Protein AF-A0A321L4F0-F1 (afdb_monomer)

Sequence (218 aa):
MSVEFQEARPNQALHLTGPALRSRDVKVPCSGPTGELSRSVSSVDDSNMRRNSKIQTVIIWLATALVGALAQTAPPQNVKDYFYALPEKFFESEKNKTANWMLSHQESVVDLNNGYLFAQGDGAQPSIWVCLFKKKDSNHLVAVQTTAGDTDEITYLYFYLYEQGKWRDVTKQTLPVKHNEQYRHNLPRYGRTIKVTTPTGQKLYDWEWDREKFIVKK

pLDDT: mean 77.45, std 24.36, range [30.02, 98.75]

Nearest PDB structures (foldseek):
  1p32-assembly1_B  TM=4.337E-01  e=1.451E+00  Homo sapiens
  4ayn-assembly1_B  TM=4.840E-01  e=2.892E+00  Neisseria meningitidis MC58
  6szw-assembly1_B  TM=5.656E-01  e=9.660E+00  Homo sapiens
  8bk2-assembly3_C  TM=3.705E-01  e=5.761E+00  Neisseria meningitidis serogroup B

Mean predicted aligned error: 15.97 Å

Secondary structure (DSSP, 8-state):
------PPPP--------------------------------------------------------------PPPP-SHHHHHHHS-GGG-SS-HHHHHHHHHHSTT-EEETTTTEEEE---SSSPPEEEEEEE-TTS-EEEEEEEEESTT--EEEEEEEEEETTEEEE-HHHH-SS---TTSEEE--SSSSEEEEE-TT--EEEEEEE-SSSEEEE-

Foldseek 3Di:
DDDDDDDDDDDDDDDDDDDDDDDDDDDDDDDDDDDDDDDDDDDDDDDDDDDDDDDDDPDPPPPPPPPPPPPQDDDQDFLLSVQLLDDCVLDPDDSVVRSVVQCPDPPWDDDRPQRWTWGDDPLVRWIKIWGWDQAPVRFTWIWIWTADDSVSQFIDIWTWGQDSSDTDTCRVVQDPDDDDRRWDWAHDSDAAKTFIAGVVRHGDWIFGDPNHHTDTGD

Structure (mmCIF, N/CA/C/O backbone):
data_AF-A0A321L4F0-F1
#
_entry.id   AF-A0A321L4F0-F1
#
loop_
_atom_site.group_PDB
_atom_site.id
_atom_site.type_symbol
_atom_site.label_atom_id
_atom_site.label_alt_id
_atom_site.label_comp_id
_atom_site.label_asym_id
_atom_site.label_entity_id
_atom_site.label_seq_id
_atom_site.pdbx_PDB_ins_code
_atom_site.Cartn_x
_atom_site.Cartn_y
_atom_site.Cartn_z
_atom_site.occupancy
_atom_site.B_iso_or_equiv
_atom_site.auth_seq_id
_atom_site.auth_comp_id
_atom_site.auth_asym_id
_atom_site.auth_atom_id
_atom_site.pdbx_PDB_model_num
ATOM 1 N N . MET A 1 1 ? 14.098 -13.004 -52.616 1.00 44.75 1 MET A N 1
ATOM 2 C CA . MET A 1 1 ? 12.657 -12.933 -52.300 1.00 44.75 1 MET A CA 1
ATOM 3 C C . MET A 1 1 ? 12.420 -11.567 -51.700 1.00 44.75 1 MET A C 1
ATOM 5 O O . MET A 1 1 ? 12.973 -11.268 -50.651 1.00 44.75 1 MET A O 1
ATOM 9 N N . SER A 1 2 ? 11.779 -10.711 -52.485 1.00 41.19 2 SER A N 1
ATOM 10 C CA . SER A 1 2 ? 11.662 -9.274 -52.265 1.00 41.19 2 SER A CA 1
ATOM 11 C C . SER A 1 2 ? 10.653 -8.971 -51.161 1.00 41.19 2 SER A C 1
ATOM 13 O O . SER A 1 2 ? 9.595 -9.589 -51.106 1.00 41.19 2 SER A O 1
ATOM 15 N N . VAL A 1 3 ? 11.010 -8.038 -50.282 1.00 44.34 3 VAL A N 1
ATOM 16 C CA . VAL A 1 3 ? 10.149 -7.506 -49.222 1.00 44.34 3 VAL A CA 1
ATOM 17 C C . VAL A 1 3 ? 9.306 -6.397 -49.844 1.00 44.34 3 VAL A C 1
ATOM 19 O O . VAL A 1 3 ? 9.846 -5.368 -50.247 1.00 44.34 3 VAL A O 1
ATOM 22 N N . GLU A 1 4 ? 8.004 -6.629 -49.982 1.00 45.06 4 GLU A N 1
ATOM 23 C CA . GLU A 1 4 ? 7.055 -5.648 -50.505 1.00 45.06 4 GLU A CA 1
ATOM 24 C C . GLU A 1 4 ? 6.473 -4.861 -49.324 1.00 45.06 4 GLU A C 1
ATOM 26 O O . GLU A 1 4 ? 5.677 -5.367 -48.534 1.00 45.06 4 GLU A O 1
ATOM 31 N N . PHE A 1 5 ? 6.963 -3.632 -49.154 1.00 40.97 5 PHE A N 1
ATOM 32 C CA . PHE A 1 5 ? 6.417 -2.644 -48.229 1.00 40.97 5 PHE A CA 1
ATOM 33 C C . PHE A 1 5 ? 5.149 -2.058 -48.848 1.00 40.97 5 PHE A C 1
ATOM 35 O O . PHE A 1 5 ? 5.214 -1.393 -49.880 1.00 40.97 5 PHE A O 1
ATOM 42 N N . GLN A 1 6 ? 4.003 -2.289 -48.212 1.00 41.78 6 GLN A N 1
ATOM 43 C CA . GLN A 1 6 ? 2.740 -1.697 -48.631 1.00 41.78 6 GLN A CA 1
ATOM 44 C C . GLN A 1 6 ? 2.466 -0.432 -47.811 1.00 41.78 6 GLN A C 1
ATOM 46 O O . GLN A 1 6 ? 2.199 -0.459 -46.612 1.00 41.78 6 GLN A O 1
ATOM 51 N N . GLU A 1 7 ? 2.613 0.683 -48.513 1.00 38.03 7 GLU A N 1
ATOM 52 C CA . GLU A 1 7 ? 2.465 2.069 -48.094 1.00 38.03 7 GLU A CA 1
ATOM 53 C C . GLU A 1 7 ? 0.997 2.389 -47.748 1.00 38.03 7 GLU A C 1
ATOM 55 O O . GLU A 1 7 ? 0.097 2.256 -48.582 1.00 38.03 7 GLU A O 1
ATOM 60 N N . ALA A 1 8 ? 0.732 2.810 -46.508 1.00 40.78 8 ALA A N 1
ATOM 61 C CA . ALA A 1 8 ? -0.587 3.279 -46.087 1.00 40.78 8 ALA A CA 1
ATOM 62 C C . ALA A 1 8 ? -0.729 4.781 -46.385 1.00 40.78 8 ALA A C 1
ATOM 64 O O . ALA A 1 8 ? 0.014 5.608 -45.856 1.00 40.78 8 ALA A O 1
ATOM 65 N N . ARG A 1 9 ? -1.695 5.137 -47.241 1.00 41.16 9 ARG A N 1
ATOM 66 C CA . ARG A 1 9 ? -1.997 6.531 -47.605 1.00 41.16 9 ARG A CA 1
ATOM 67 C C . ARG A 1 9 ? -2.626 7.310 -46.435 1.00 41.16 9 ARG A C 1
ATOM 69 O O . ARG A 1 9 ? -3.461 6.750 -45.724 1.00 41.16 9 ARG A O 1
ATOM 76 N N . PRO A 1 10 ? -2.332 8.616 -46.296 1.00 43.16 10 PRO A N 1
ATOM 77 C CA . PRO A 1 10 ? -2.958 9.486 -45.305 1.00 43.16 10 PRO A CA 1
ATOM 78 C C . PRO A 1 10 ? -4.336 9.981 -45.778 1.00 43.16 10 PRO A C 1
ATOM 80 O O . PRO A 1 10 ? -4.444 10.669 -46.793 1.00 43.16 10 PRO A O 1
ATOM 83 N N . ASN A 1 11 ? -5.394 9.684 -45.017 1.00 42.91 11 ASN A N 1
ATOM 84 C CA . ASN A 1 11 ? -6.725 10.258 -45.237 1.00 42.91 11 ASN A CA 1
ATOM 85 C C . ASN A 1 11 ? -6.969 11.473 -44.329 1.00 42.91 11 ASN A C 1
ATOM 87 O O . ASN A 1 11 ? -7.259 11.356 -43.144 1.00 42.91 11 ASN A O 1
ATOM 91 N N . GLN A 1 12 ? -6.787 12.636 -44.950 1.00 41.00 12 GLN A N 1
ATOM 92 C CA . GLN A 1 12 ? -7.633 13.835 -44.950 1.00 41.00 12 GLN A CA 1
ATOM 93 C C . GLN A 1 12 ? -8.529 14.154 -43.732 1.00 41.00 12 GLN A C 1
ATOM 95 O O . GLN A 1 12 ? -9.540 13.515 -43.463 1.00 41.00 12 GLN A O 1
ATOM 100 N N . ALA A 1 13 ? -8.151 15.275 -43.109 1.00 34.69 13 ALA A N 1
ATOM 101 C CA . ALA A 1 13 ? -8.946 16.357 -42.525 1.00 34.69 13 ALA A CA 1
ATOM 102 C C . ALA A 1 13 ? -10.484 16.231 -42.500 1.00 34.69 13 ALA A C 1
ATOM 104 O O . ALA A 1 13 ? -11.148 16.261 -43.534 1.00 34.69 13 ALA A O 1
ATOM 105 N N . LEU A 1 14 ? -11.043 16.332 -41.289 1.00 39.41 14 LEU A N 1
ATOM 106 C CA . LEU A 1 14 ? -12.377 16.884 -41.060 1.00 39.41 14 LEU A CA 1
ATOM 107 C C . LEU A 1 14 ? -12.251 18.216 -40.316 1.00 39.41 14 LEU A C 1
ATOM 109 O O . LEU A 1 14 ? -11.965 18.285 -39.124 1.00 39.41 14 LEU A O 1
ATOM 113 N N . HIS A 1 15 ? -12.450 19.277 -41.090 1.00 34.47 15 HIS A N 1
ATOM 114 C CA . HIS A 1 15 ? -12.700 20.639 -40.651 1.00 34.47 15 HIS A CA 1
ATOM 115 C C . HIS A 1 15 ? -14.129 20.695 -40.082 1.00 34.47 15 HIS A C 1
ATOM 117 O O . HIS A 1 15 ? -15.082 20.418 -40.808 1.00 34.47 15 HIS A O 1
ATOM 123 N N . LEU A 1 16 ? -14.298 21.077 -38.815 1.00 39.66 16 LEU A N 1
ATOM 124 C CA . LEU A 1 16 ? -15.591 21.518 -38.287 1.00 39.66 16 LEU A CA 1
ATOM 125 C C . LEU A 1 16 ? -15.418 22.882 -37.620 1.00 39.66 16 LEU A C 1
ATOM 127 O O . LEU A 1 16 ? -14.811 23.038 -36.566 1.00 39.66 16 LEU A O 1
ATOM 131 N N . THR A 1 17 ? -15.937 23.879 -38.323 1.00 36.91 17 THR A N 1
ATOM 132 C CA . THR A 1 17 ? -16.031 25.288 -37.960 1.00 36.91 17 THR A CA 1
ATOM 133 C C . THR A 1 17 ? -17.303 25.586 -37.161 1.00 36.91 17 THR A C 1
ATOM 135 O O . THR A 1 17 ? -18.397 25.286 -37.633 1.00 36.91 17 THR A O 1
ATOM 138 N N . GLY A 1 18 ? -17.137 26.315 -36.049 1.00 33.94 18 GLY A N 1
ATOM 139 C CA . GLY A 1 18 ? -18.084 27.312 -35.511 1.00 33.94 18 GLY A CA 1
ATOM 140 C C . GLY A 1 18 ? -18.839 26.943 -34.217 1.00 33.94 18 GLY A C 1
ATOM 141 O O . GLY A 1 18 ? -18.969 25.763 -33.911 1.00 33.94 18 GLY A O 1
ATOM 142 N N . PRO A 1 19 ? -19.429 27.916 -33.482 1.00 42.56 19 PRO A N 1
ATOM 143 C CA . PRO A 1 19 ? -19.135 29.351 -33.394 1.00 42.56 19 PRO A CA 1
ATOM 144 C C . PRO A 1 19 ? -18.771 29.807 -31.958 1.00 42.56 19 PRO A C 1
ATOM 146 O O . PRO A 1 19 ? -19.139 29.193 -30.959 1.00 42.56 19 PRO A O 1
ATOM 149 N N . ALA A 1 20 ? -18.093 30.953 -31.853 1.00 40.62 20 ALA A N 1
ATOM 150 C CA . ALA A 1 20 ? -17.901 31.678 -30.599 1.00 40.62 20 ALA A CA 1
ATOM 151 C C . ALA A 1 20 ? -19.158 32.492 -30.246 1.00 40.62 20 ALA A C 1
ATOM 153 O O . ALA A 1 20 ? -19.567 33.348 -31.029 1.00 40.62 20 ALA A O 1
ATOM 154 N N . LEU A 1 21 ? -19.732 32.287 -29.053 1.00 40.16 21 LEU A N 1
ATOM 155 C CA . LEU A 1 21 ? -20.740 33.180 -28.470 1.00 40.16 21 LEU A CA 1
ATOM 156 C C . LEU A 1 21 ? -20.568 33.319 -26.946 1.00 40.16 21 LEU A C 1
ATOM 158 O O . LEU A 1 21 ? -20.995 32.479 -26.168 1.00 40.16 21 LEU A O 1
ATOM 162 N N . ARG A 1 22 ? -19.948 34.448 -26.592 1.00 35.44 22 ARG A N 1
ATOM 163 C CA . ARG A 1 22 ? -20.433 35.510 -25.690 1.00 35.44 22 ARG A CA 1
ATOM 164 C C . ARG A 1 22 ? -20.822 35.176 -24.237 1.00 35.44 22 ARG A C 1
ATOM 166 O O . ARG A 1 22 ? -21.708 34.379 -23.950 1.00 35.44 22 ARG A O 1
ATOM 173 N N . SER A 1 23 ? -20.206 35.960 -23.352 1.00 36.69 23 SER A N 1
ATOM 174 C CA . SER A 1 23 ? -20.453 36.078 -21.918 1.00 36.69 23 SER A CA 1
ATOM 175 C C . SER A 1 23 ? -21.916 36.312 -21.552 1.00 36.69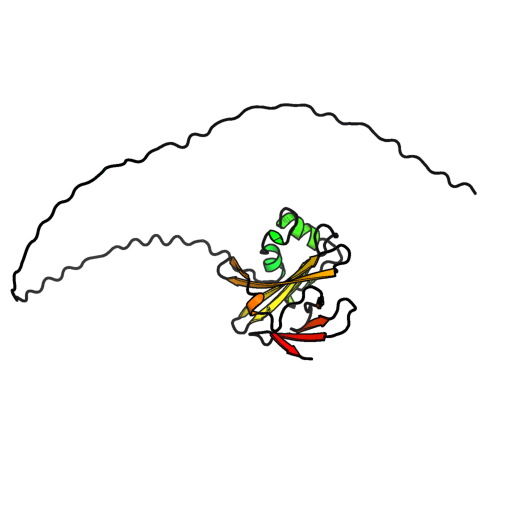 23 SER A C 1
ATOM 177 O O . SER A 1 23 ? -22.644 37.031 -22.244 1.00 36.69 23 SER A O 1
ATOM 179 N N . ARG A 1 24 ? -22.298 35.795 -20.380 1.00 38.72 24 ARG A N 1
ATOM 180 C CA . ARG A 1 24 ? -23.336 36.392 -19.541 1.00 38.72 24 ARG A CA 1
ATOM 181 C C . ARG A 1 24 ? -22.932 36.332 -18.075 1.00 38.72 24 ARG A C 1
ATOM 183 O O . ARG A 1 24 ? -22.818 35.261 -17.488 1.00 38.72 24 ARG A O 1
ATOM 190 N N . ASP A 1 25 ? -22.735 37.528 -17.540 1.00 38.75 25 ASP A N 1
ATOM 191 C CA . ASP A 1 25 ? -22.738 37.883 -16.132 1.00 38.75 25 ASP A CA 1
ATOM 192 C C . ASP A 1 25 ? -23.938 37.287 -15.388 1.00 38.75 25 ASP A C 1
ATOM 194 O O . ASP A 1 25 ? -25.088 37.460 -15.800 1.00 38.75 25 ASP A O 1
ATOM 198 N N . VAL A 1 26 ? -23.678 36.673 -14.232 1.00 39.28 26 VAL A N 1
ATOM 199 C CA . VAL A 1 26 ? -24.695 36.465 -13.197 1.00 39.28 26 VAL A CA 1
ATOM 200 C C . VAL A 1 26 ? -24.254 37.177 -11.922 1.00 39.28 26 VAL A C 1
ATOM 202 O O . VAL A 1 26 ? -23.489 36.687 -11.100 1.00 39.28 26 VAL A O 1
ATOM 205 N N . LYS A 1 27 ? -24.776 38.397 -11.843 1.00 31.48 27 LYS A N 1
ATOM 206 C CA . LYS A 1 27 ? -25.138 39.225 -10.692 1.00 31.48 27 LYS A CA 1
ATOM 207 C C . LYS A 1 27 ? -25.256 38.469 -9.353 1.00 31.48 27 LYS A C 1
ATOM 209 O O . LYS A 1 27 ? -26.218 37.737 -9.137 1.00 31.48 27 LYS A O 1
ATOM 214 N N . VAL A 1 28 ? -24.353 38.765 -8.418 1.00 43.53 28 VAL A N 1
ATOM 215 C CA . VAL A 1 28 ? -24.558 38.573 -6.971 1.00 43.53 28 VAL A CA 1
ATOM 216 C C . VAL A 1 28 ? -24.946 39.931 -6.382 1.00 43.53 28 VAL A C 1
ATOM 218 O O . VAL A 1 28 ? -24.167 40.875 -6.531 1.00 43.53 28 VAL A O 1
ATOM 221 N N . PRO A 1 29 ? -26.125 40.090 -5.757 1.00 39.53 29 PRO A N 1
ATOM 222 C CA . PRO A 1 29 ? -26.468 41.329 -5.086 1.00 39.53 29 PRO A CA 1
ATOM 223 C C . PRO A 1 29 ? -26.399 41.216 -3.556 1.00 39.53 29 PRO A C 1
ATOM 225 O O . PRO A 1 29 ? -26.684 40.176 -2.967 1.00 39.53 29 PRO A O 1
ATOM 228 N N . CYS A 1 30 ? -26.137 42.393 -2.983 1.00 30.02 30 CYS A N 1
ATOM 229 C CA . CYS A 1 30 ? -26.470 42.872 -1.642 1.00 30.02 30 CYS A CA 1
ATOM 230 C C . CYS A 1 30 ? -25.502 42.477 -0.516 1.00 30.02 30 CYS A C 1
ATOM 232 O O . CYS A 1 30 ? -25.435 41.328 -0.107 1.00 30.02 30 CYS A O 1
ATOM 234 N N . SER A 1 31 ? -24.627 43.373 -0.051 1.00 36.66 31 SER A N 1
ATOM 235 C CA . SER A 1 31 ? -24.837 44.685 0.605 1.00 36.66 31 SER A CA 1
ATOM 236 C C . SER A 1 31 ? -24.582 44.526 2.102 1.00 36.66 31 SER A C 1
ATOM 238 O O . SER A 1 31 ? -25.302 43.804 2.785 1.00 36.66 31 SER A O 1
ATOM 240 N N . GLY A 1 32 ? -23.568 45.238 2.602 1.00 34.31 32 GLY A N 1
ATOM 241 C CA . GLY A 1 32 ? -23.448 45.557 4.025 1.00 34.31 32 GLY A CA 1
ATOM 242 C C . GLY A 1 32 ? -24.597 46.459 4.501 1.00 34.31 32 GLY A C 1
ATOM 243 O O . GLY A 1 32 ? -25.471 46.836 3.715 1.00 34.31 32 GLY A O 1
ATOM 244 N N . PRO A 1 33 ? -24.559 46.871 5.774 1.00 46.53 33 PRO A N 1
ATOM 245 C CA . PRO A 1 33 ? -23.953 48.181 5.982 1.00 46.53 33 PRO A CA 1
ATOM 246 C C . PRO A 1 33 ? -23.006 48.286 7.182 1.00 46.53 33 PRO A C 1
ATOM 248 O O . PRO A 1 33 ? -23.102 47.592 8.190 1.00 46.53 33 PRO A O 1
ATOM 251 N N . THR A 1 34 ? -22.098 49.234 6.988 1.00 41.38 34 THR A N 1
ATOM 252 C CA . THR A 1 34 ? -21.225 49.958 7.909 1.00 41.38 34 THR A CA 1
ATOM 253 C C . THR A 1 34 ? -22.022 50.788 8.929 1.00 41.38 34 THR A C 1
ATOM 255 O O . THR A 1 34 ? -23.115 51.256 8.619 1.00 41.38 34 THR A O 1
ATOM 258 N N . GLY A 1 35 ? -21.433 51.048 10.100 1.00 33.12 35 GLY A N 1
ATOM 259 C CA . GLY A 1 35 ? -21.912 52.019 11.098 1.00 33.12 35 GLY A CA 1
ATOM 260 C C . GLY A 1 35 ? -21.318 51.693 12.474 1.00 33.12 35 GLY A C 1
ATOM 261 O O . GLY A 1 35 ? -21.812 50.793 13.136 1.00 33.12 35 GLY A O 1
ATOM 262 N N . GLU A 1 36 ? -20.092 52.102 12.797 1.00 33.16 36 GLU A N 1
ATOM 263 C CA . GLU A 1 36 ? -19.672 53.412 13.338 1.00 33.16 36 GLU A CA 1
ATOM 264 C C . GLU A 1 36 ? -19.944 53.600 14.850 1.00 33.16 36 GLU A C 1
ATOM 266 O O . GLU A 1 36 ? -20.904 53.090 15.417 1.00 33.16 36 GLU A O 1
ATOM 271 N N . LEU A 1 37 ? -18.983 54.279 15.483 1.00 38.41 37 LEU A N 1
ATOM 272 C CA . LEU A 1 37 ? -18.716 54.483 16.908 1.00 38.41 37 LEU A CA 1
ATOM 273 C C . LEU A 1 37 ? -19.922 54.841 17.796 1.00 38.41 37 LEU A C 1
ATOM 275 O O . LEU A 1 37 ? -20.710 55.711 17.446 1.00 38.41 37 LEU A O 1
ATOM 279 N N . SER A 1 38 ? -19.883 54.398 19.063 1.00 33.81 38 SER A N 1
ATOM 280 C CA . SER A 1 38 ? -19.912 55.356 20.183 1.00 33.81 38 SER A CA 1
ATOM 281 C C . SER A 1 38 ? -19.419 54.762 21.508 1.00 33.81 38 SER A C 1
ATOM 283 O O . SER A 1 38 ? -19.735 53.633 21.875 1.00 33.81 38 SER A O 1
ATOM 285 N N . ARG A 1 39 ? -18.629 55.566 22.225 1.00 38.56 39 ARG A N 1
ATOM 286 C CA . ARG A 1 39 ? -18.268 55.409 23.640 1.00 38.56 39 ARG A CA 1
ATOM 287 C C . ARG A 1 39 ? -19.469 55.782 24.510 1.00 38.56 39 ARG A C 1
ATOM 289 O O . ARG A 1 39 ? -20.066 56.829 24.283 1.00 38.56 39 ARG A O 1
ATOM 296 N N . SER A 1 40 ? -19.662 55.075 25.616 1.00 34.34 40 SER A N 1
ATOM 297 C CA . SER A 1 40 ? -20.174 55.683 26.848 1.00 34.34 40 SER A CA 1
ATOM 298 C C . SER A 1 40 ? -19.755 54.873 28.074 1.00 34.34 40 SER A C 1
ATOM 300 O O . SER A 1 40 ? -19.710 53.646 28.072 1.00 34.34 40 SER A O 1
ATOM 302 N N . VAL A 1 41 ? -19.360 55.624 29.097 1.00 39.22 41 VAL A N 1
ATOM 303 C CA . VAL A 1 41 ? -18.887 55.210 30.417 1.00 39.22 41 VAL A CA 1
ATOM 304 C C . VAL A 1 41 ? -20.027 55.422 31.412 1.00 39.22 41 VAL A C 1
ATOM 306 O O . VAL A 1 41 ? -20.627 56.491 31.392 1.00 39.22 41 VAL A O 1
ATOM 309 N N . SER A 1 42 ? -20.250 54.467 32.315 1.00 38.84 42 SER A N 1
ATOM 310 C CA . SER A 1 42 ? -20.735 54.669 33.698 1.00 38.84 42 SER A CA 1
ATOM 311 C C . SER A 1 42 ? -20.653 53.305 34.401 1.00 38.84 42 SER A C 1
ATOM 313 O O . SER A 1 42 ? -21.281 52.357 33.942 1.00 38.84 42 SER A O 1
ATOM 315 N N . SER A 1 43 ? -19.744 53.052 35.344 1.00 37.38 43 SER A N 1
ATOM 316 C CA . SER A 1 43 ? -19.783 53.500 36.747 1.00 37.38 43 SER A CA 1
ATOM 317 C C . SER A 1 43 ? -21.163 53.342 37.387 1.00 37.38 43 SER A C 1
ATOM 319 O O . SER A 1 43 ? -22.019 54.201 37.195 1.00 37.38 43 SER A O 1
ATOM 321 N N . VAL A 1 44 ? -21.344 52.265 38.157 1.00 43.81 44 VAL A N 1
ATOM 322 C CA . VAL A 1 44 ? -22.146 52.272 39.387 1.00 43.81 44 VAL A CA 1
ATOM 323 C C . VAL A 1 44 ? -21.412 51.408 40.410 1.00 43.81 44 VAL A C 1
ATOM 325 O O . VAL A 1 44 ? -21.215 50.209 40.212 1.00 43.81 44 VAL A O 1
ATOM 328 N N . ASP A 1 45 ? -20.977 52.090 41.459 1.00 42.44 45 ASP A N 1
ATOM 329 C CA . ASP A 1 45 ? -20.424 51.571 42.699 1.00 42.44 45 ASP A CA 1
ATOM 330 C C . ASP A 1 45 ? -21.472 50.843 43.557 1.00 42.44 45 ASP A C 1
ATOM 332 O O . ASP A 1 45 ? -22.670 51.113 43.481 1.00 42.44 45 ASP A O 1
ATOM 336 N N . ASP A 1 46 ? -20.942 49.958 44.401 1.00 43.28 46 ASP A N 1
ATOM 337 C CA . ASP A 1 46 ? -21.366 49.583 45.756 1.00 43.28 46 ASP A CA 1
ATOM 338 C C . ASP A 1 46 ? -22.861 49.462 46.110 1.00 43.28 46 ASP A C 1
ATOM 340 O O . ASP A 1 46 ? -23.612 50.434 46.167 1.00 43.28 46 ASP A O 1
ATOM 344 N N . SER A 1 47 ? -23.255 48.274 46.584 1.00 50.16 47 SER A N 1
ATOM 345 C CA . SER A 1 47 ? -23.927 48.155 47.892 1.00 50.16 47 SER A CA 1
ATOM 346 C C . SER A 1 47 ? -24.158 46.700 48.316 1.00 50.16 47 SER A C 1
ATOM 348 O O . SER A 1 47 ? -25.002 45.956 47.825 1.00 50.16 47 SER A O 1
ATOM 350 N N . ASN A 1 48 ? -23.390 46.339 49.332 1.00 48.47 48 ASN A N 1
ATOM 351 C CA . ASN A 1 48 ? -23.684 45.412 50.416 1.00 48.47 48 ASN A CA 1
ATOM 352 C C . ASN A 1 48 ? -25.191 45.327 50.779 1.00 48.47 48 ASN A C 1
ATOM 354 O O . ASN A 1 48 ? -25.731 46.323 51.247 1.00 48.47 48 ASN A O 1
ATOM 358 N N . MET A 1 49 ? -25.853 44.159 50.678 1.00 36.75 49 MET A N 1
ATOM 359 C CA . MET A 1 49 ? -26.759 43.675 51.743 1.00 36.75 49 MET A CA 1
ATOM 360 C C . MET A 1 49 ? -27.276 42.240 51.541 1.00 36.75 49 MET A C 1
ATOM 362 O O . MET A 1 49 ? -27.917 41.898 50.551 1.00 36.75 49 MET A O 1
ATOM 366 N N . ARG A 1 50 ? -27.086 41.425 52.585 1.00 49.19 50 ARG A N 1
ATOM 367 C CA . ARG A 1 50 ? -27.801 40.169 52.854 1.00 49.19 50 ARG A CA 1
ATOM 368 C C . ARG A 1 50 ? -29.323 40.364 52.817 1.00 49.19 50 ARG A C 1
ATOM 370 O O . ARG A 1 50 ? -29.828 41.246 53.515 1.00 49.19 50 ARG A O 1
ATOM 377 N N . ARG A 1 51 ? -30.050 39.431 52.188 1.00 48.56 51 ARG A N 1
ATOM 378 C CA . ARG A 1 51 ? -31.299 38.855 52.731 1.00 48.56 51 ARG A CA 1
ATOM 379 C C . ARG A 1 51 ? -31.787 37.660 51.903 1.00 48.56 51 ARG A C 1
ATOM 381 O O . ARG A 1 51 ? -31.989 37.757 50.700 1.00 48.56 51 ARG A O 1
ATOM 388 N N . ASN A 1 52 ? -31.992 36.540 52.593 1.00 49.47 52 ASN A N 1
ATOM 389 C CA . ASN A 1 52 ? -32.658 35.340 52.096 1.00 49.47 52 ASN A CA 1
ATOM 390 C C . ASN A 1 52 ? -34.092 35.658 51.644 1.00 49.47 52 ASN A C 1
ATOM 392 O O . ASN A 1 52 ? -34.875 36.174 52.439 1.00 49.47 52 ASN A O 1
ATOM 396 N N . SER A 1 53 ? -34.467 35.254 50.431 1.00 44.06 53 SER A N 1
ATOM 397 C CA . SER A 1 53 ? -35.858 34.964 50.074 1.00 44.06 53 SER A CA 1
ATOM 398 C C . SER A 1 53 ? -35.890 34.037 48.862 1.00 44.06 53 SER A C 1
ATOM 400 O O . SER A 1 53 ? -35.235 34.282 47.852 1.00 44.06 53 SER A O 1
ATOM 402 N N . LYS A 1 54 ? -36.608 32.924 49.004 1.00 51.50 54 LYS A N 1
ATOM 403 C CA . LYS A 1 54 ? -36.753 31.861 48.011 1.00 51.50 54 LYS A CA 1
ATOM 404 C C . LYS A 1 54 ? -37.536 32.392 46.806 1.00 51.50 54 LYS A C 1
ATOM 406 O O . LYS A 1 54 ? -38.740 32.591 46.915 1.00 51.50 54 LYS A O 1
ATOM 411 N N . ILE A 1 55 ? -36.874 32.570 45.666 1.00 55.66 55 ILE A N 1
ATOM 412 C CA . ILE A 1 55 ? -37.531 32.785 44.372 1.00 55.66 55 ILE A CA 1
ATOM 413 C C . ILE A 1 55 ? -36.932 31.764 43.403 1.00 55.66 55 ILE A C 1
ATOM 415 O O . ILE A 1 55 ? -35.803 31.901 42.940 1.00 55.66 55 ILE A O 1
ATOM 419 N N . GLN A 1 56 ? -37.669 30.673 43.184 1.00 56.16 56 GLN A N 1
ATOM 420 C CA . GLN A 1 56 ? -37.372 29.690 42.146 1.00 56.16 56 GLN A CA 1
ATOM 421 C C . GLN A 1 56 ? -37.661 30.324 40.784 1.00 56.16 56 GLN A C 1
ATOM 423 O O . GLN A 1 56 ? -38.803 30.345 40.332 1.00 56.16 56 GLN A O 1
ATOM 428 N N . THR A 1 57 ? -36.625 30.829 40.125 1.00 55.38 57 THR A N 1
ATOM 429 C CA . THR A 1 57 ? -36.701 31.240 38.721 1.00 55.38 57 THR A CA 1
ATOM 430 C C . THR A 1 57 ? -36.234 30.068 37.862 1.00 55.38 57 THR A C 1
ATOM 432 O O . THR A 1 57 ? -35.039 29.805 37.744 1.00 55.38 57 THR A O 1
ATOM 435 N N . VAL A 1 58 ? -37.180 29.319 37.293 1.00 52.41 58 VAL A N 1
ATOM 436 C CA . VAL A 1 58 ? -36.897 28.277 36.295 1.00 52.41 58 VAL A CA 1
ATOM 437 C C . VAL A 1 58 ? -36.626 28.976 34.961 1.00 52.41 58 VAL A C 1
ATOM 439 O O . VAL A 1 58 ? -37.553 29.375 34.263 1.00 52.41 58 VAL A O 1
ATOM 442 N N . ILE A 1 59 ? -35.351 29.165 34.617 1.00 58.19 59 ILE A N 1
ATOM 443 C CA . ILE A 1 59 ? -34.939 29.643 33.291 1.00 58.19 59 ILE A CA 1
ATOM 444 C C . ILE A 1 59 ? -34.818 28.416 32.384 1.00 58.19 59 ILE A C 1
ATOM 446 O O . ILE A 1 59 ? -33.842 27.668 32.452 1.00 58.19 59 ILE A O 1
ATOM 450 N N . ILE A 1 60 ? -35.835 28.190 31.553 1.00 47.88 60 ILE A N 1
ATOM 451 C CA . ILE A 1 60 ? -35.793 27.191 30.483 1.00 47.88 60 ILE A CA 1
ATOM 452 C C . ILE A 1 60 ? -34.919 27.763 29.363 1.00 47.88 60 ILE A C 1
ATOM 454 O O . ILE A 1 60 ? -35.374 28.552 28.538 1.00 47.88 60 ILE A O 1
ATOM 458 N N . TRP A 1 61 ? -33.650 27.362 29.338 1.00 52.09 61 TRP A N 1
ATOM 459 C CA . TRP A 1 61 ? -32.793 27.528 28.169 1.00 52.09 61 TRP A CA 1
ATOM 460 C C . TRP A 1 61 ? -33.207 26.498 27.115 1.00 52.09 61 TRP A C 1
ATOM 462 O O . TRP A 1 61 ? -32.724 25.366 27.114 1.00 52.09 61 TRP A O 1
ATOM 472 N N . LEU A 1 62 ? -34.116 26.877 26.213 1.00 46.88 62 LEU A N 1
ATOM 473 C CA . LEU A 1 62 ? -34.359 26.120 24.987 1.00 46.88 62 LEU A CA 1
ATOM 474 C C . 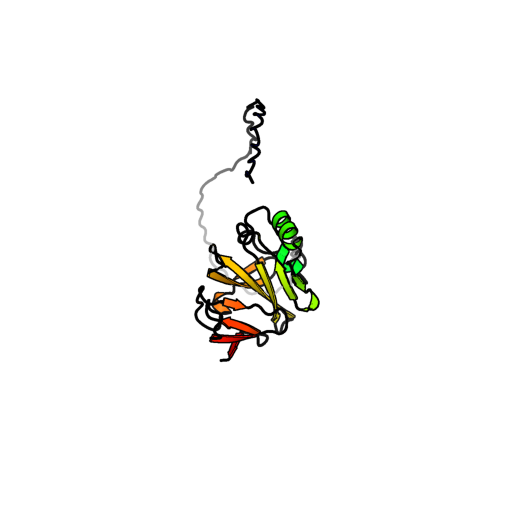LEU A 1 62 ? -33.189 26.390 24.025 1.00 46.88 62 LEU A C 1
ATOM 476 O O . LEU A 1 62 ? -33.250 27.255 23.154 1.00 46.88 62 LEU A O 1
ATOM 480 N N . ALA A 1 63 ? -32.075 25.689 24.230 1.00 58.59 63 ALA A N 1
ATOM 481 C CA . ALA A 1 63 ? -30.982 25.664 23.271 1.00 58.59 63 ALA A CA 1
ATOM 482 C C . ALA A 1 63 ? -31.401 24.774 22.094 1.00 58.59 63 ALA A C 1
ATOM 484 O O . ALA A 1 63 ? -31.243 23.554 22.126 1.00 58.59 63 ALA A O 1
ATOM 485 N N . THR A 1 64 ? -31.974 25.383 21.058 1.00 58.88 64 THR A N 1
ATOM 486 C CA . THR A 1 64 ? -32.272 24.721 19.787 1.00 58.88 64 THR A CA 1
ATOM 487 C C . THR A 1 64 ? -30.953 24.407 19.079 1.00 58.88 64 THR A C 1
ATOM 489 O O . THR A 1 64 ? -30.466 25.173 18.250 1.00 58.88 64 THR A O 1
ATOM 492 N N . ALA A 1 65 ? -30.327 23.288 19.438 1.00 57.50 65 ALA A N 1
ATOM 493 C CA . ALA A 1 65 ? -29.191 22.759 18.704 1.00 57.50 65 ALA A CA 1
ATOM 494 C C . ALA A 1 65 ? -29.703 22.182 17.378 1.00 57.50 65 ALA A C 1
ATOM 496 O O . ALA A 1 65 ? -30.179 21.049 17.312 1.00 57.50 65 ALA A O 1
ATOM 497 N N . LEU A 1 66 ? -29.606 22.976 16.310 1.00 53.19 66 LEU A N 1
ATOM 498 C CA . LEU A 1 66 ? -29.578 22.482 14.935 1.00 53.19 66 LEU A CA 1
ATOM 499 C C . LEU A 1 66 ? -28.325 21.612 14.785 1.00 53.19 66 LEU A C 1
ATOM 501 O O . LEU A 1 66 ? -27.274 22.069 14.339 1.00 53.19 66 LEU A O 1
ATOM 505 N N . VAL A 1 67 ? -28.414 20.353 15.208 1.00 57.59 67 VAL A N 1
ATOM 506 C CA . VAL A 1 67 ? -27.394 19.357 14.897 1.00 57.59 67 VAL A CA 1
ATOM 507 C C . VAL A 1 67 ? -27.607 18.991 13.436 1.00 57.59 67 VAL A C 1
ATOM 509 O O . VAL A 1 67 ? -28.390 18.105 13.102 1.00 57.59 67 VAL A O 1
ATOM 512 N N . GLY A 1 68 ? -26.943 19.728 12.546 1.00 54.59 68 GLY A N 1
ATOM 513 C CA . GLY A 1 68 ? -26.746 19.281 11.179 1.00 54.59 68 GLY A CA 1
ATOM 514 C C . GLY A 1 68 ? -26.005 17.954 11.244 1.00 54.59 68 GLY A C 1
ATOM 515 O O . GLY A 1 68 ? -24.802 17.928 11.499 1.00 54.59 68 GLY A O 1
ATOM 516 N N . ALA A 1 69 ? -26.728 16.849 11.068 1.00 56.97 69 ALA A N 1
ATOM 517 C CA . ALA A 1 69 ? -26.125 15.554 10.831 1.00 56.97 69 ALA A CA 1
ATOM 518 C C . ALA A 1 69 ? -25.394 15.658 9.492 1.00 56.97 69 ALA A C 1
ATOM 520 O O . ALA A 1 69 ? -25.977 15.445 8.430 1.00 56.97 69 ALA A O 1
ATOM 521 N N . LEU A 1 70 ? -24.119 16.055 9.535 1.00 59.81 70 LEU A N 1
ATOM 522 C CA . LEU A 1 70 ? -23.209 15.801 8.432 1.00 59.81 70 LEU A CA 1
ATOM 523 C C . LEU A 1 70 ? -23.303 14.300 8.200 1.00 59.81 70 LEU A C 1
ATOM 525 O O . LEU A 1 70 ? -22.936 13.526 9.084 1.00 59.81 70 LEU A O 1
ATOM 529 N N . ALA A 1 71 ? -23.883 13.906 7.067 1.00 55.78 71 ALA A N 1
ATOM 530 C CA . ALA A 1 71 ? -23.937 12.519 6.656 1.00 55.78 71 ALA A CA 1
ATOM 531 C C . ALA A 1 71 ? -22.492 12.014 6.632 1.00 55.78 71 ALA A C 1
ATOM 533 O O . ALA A 1 71 ? -21.721 12.335 5.730 1.00 55.78 71 ALA A O 1
ATOM 534 N N . GLN A 1 72 ? -22.092 11.310 7.691 1.00 60.59 72 GLN A N 1
ATOM 535 C CA . GLN A 1 72 ? -20.794 10.671 7.752 1.00 60.59 72 GLN A CA 1
ATOM 536 C C . GLN A 1 72 ? -20.878 9.519 6.765 1.00 60.59 72 GLN A C 1
ATOM 538 O O . GLN A 1 72 ? -21.530 8.510 7.034 1.00 60.59 72 GLN A O 1
ATOM 543 N N . THR A 1 73 ? -20.286 9.706 5.587 1.00 67.94 73 THR A N 1
ATOM 544 C CA . THR A 1 73 ? -20.118 8.632 4.616 1.00 67.94 73 THR A CA 1
ATOM 545 C C . THR A 1 73 ? -19.498 7.449 5.346 1.00 67.94 73 THR A C 1
ATOM 547 O O . THR A 1 73 ? -18.486 7.611 6.036 1.00 67.94 73 THR A O 1
ATOM 550 N N . ALA A 1 74 ? -20.141 6.283 5.252 1.00 78.75 74 ALA A N 1
ATOM 551 C CA . ALA A 1 74 ? -19.652 5.079 5.903 1.00 78.75 74 ALA A CA 1
ATOM 552 C C . ALA A 1 74 ? -18.175 4.848 5.525 1.00 78.75 74 ALA A C 1
ATOM 554 O O . ALA A 1 74 ? -17.803 5.067 4.366 1.00 78.75 74 ALA A O 1
ATOM 555 N N . PRO A 1 75 ? -17.319 4.454 6.483 1.00 83.62 75 PRO A N 1
ATOM 556 C CA . PRO A 1 75 ? -15.909 4.245 6.198 1.00 83.62 75 PRO A CA 1
ATOM 557 C C . PRO A 1 75 ? -15.727 3.106 5.177 1.00 83.62 75 PRO A C 1
ATOM 559 O O . PRO A 1 75 ? -16.500 2.142 5.209 1.00 83.62 75 PRO A O 1
ATOM 562 N N . PRO A 1 76 ? -14.700 3.182 4.307 1.00 92.94 76 PRO A N 1
ATOM 563 C CA . PRO A 1 76 ? -14.316 2.088 3.421 1.00 92.94 76 PRO A CA 1
ATOM 564 C C . PRO A 1 76 ? -14.142 0.790 4.213 1.00 92.94 76 PRO A C 1
ATOM 566 O O . PRO A 1 76 ? -13.504 0.792 5.269 1.00 92.94 76 PRO A O 1
ATOM 569 N N . GLN A 1 77 ? -14.713 -0.311 3.725 1.00 91.88 77 GLN A N 1
ATOM 570 C CA . GLN A 1 77 ? -14.737 -1.573 4.471 1.00 91.88 77 GLN A CA 1
ATOM 571 C C . GLN A 1 77 ? -13.686 -2.564 3.985 1.00 91.88 77 GLN A C 1
ATOM 573 O O . GLN A 1 77 ? -13.164 -3.352 4.771 1.00 91.88 77 GLN A O 1
ATOM 578 N N . ASN A 1 78 ? -13.375 -2.533 2.693 1.00 95.88 78 ASN A N 1
ATOM 579 C CA . ASN A 1 78 ? -12.442 -3.457 2.063 1.00 95.88 78 ASN A CA 1
ATOM 580 C C . ASN A 1 78 ? -11.395 -2.710 1.218 1.00 95.88 78 ASN A C 1
ATOM 582 O O . ASN A 1 78 ? -11.485 -1.504 0.992 1.00 95.88 78 ASN A O 1
ATOM 586 N N . VAL A 1 79 ? -10.381 -3.436 0.741 1.00 97.94 79 VAL A N 1
ATOM 587 C CA . VAL A 1 79 ? -9.250 -2.845 0.003 1.00 97.94 79 VAL A CA 1
ATOM 588 C C . VAL A 1 79 ? -9.673 -2.130 -1.285 1.00 97.94 79 VAL A C 1
ATOM 590 O O . VAL A 1 79 ? -9.080 -1.112 -1.638 1.00 97.94 79 VAL A O 1
ATOM 593 N N . LYS A 1 80 ? -10.728 -2.603 -1.959 1.00 98.00 80 LYS A N 1
ATOM 594 C CA . LYS A 1 80 ? -11.263 -1.972 -3.169 1.00 98.00 80 LYS A CA 1
ATOM 595 C C . LYS A 1 80 ? -11.950 -0.645 -2.838 1.00 98.00 80 LYS A C 1
ATOM 597 O O . LYS A 1 80 ? -11.722 0.335 -3.540 1.00 98.00 80 LYS A O 1
ATOM 602 N N . ASP A 1 81 ? -12.705 -0.577 -1.743 1.00 97.12 81 ASP A N 1
ATOM 603 C CA . ASP A 1 81 ? -13.295 0.685 -1.272 1.00 97.12 81 ASP A CA 1
ATOM 604 C C . ASP A 1 81 ? -12.202 1.709 -0.940 1.00 97.12 81 ASP A C 1
ATOM 606 O O . ASP A 1 81 ? -12.290 2.870 -1.339 1.00 97.12 81 ASP A O 1
ATOM 610 N N . TYR A 1 82 ? -11.143 1.275 -0.245 1.00 97.50 82 TYR A N 1
ATOM 611 C CA . TYR A 1 82 ? -9.997 2.134 0.056 1.00 97.50 82 TYR A CA 1
ATOM 612 C C . TYR A 1 82 ? -9.301 2.622 -1.217 1.00 97.50 82 TYR A C 1
ATOM 614 O O . TYR A 1 82 ? -8.930 3.791 -1.277 1.00 97.50 82 TYR A O 1
ATOM 622 N N . PHE A 1 83 ? -9.175 1.771 -2.239 1.00 98.12 83 PHE A N 1
ATOM 623 C CA . PHE A 1 83 ? -8.615 2.144 -3.537 1.00 98.12 83 PHE A CA 1
ATOM 624 C C . PHE A 1 83 ? -9.434 3.243 -4.235 1.00 98.12 83 PHE A C 1
ATOM 626 O O . PHE A 1 83 ? -8.872 4.271 -4.607 1.00 98.12 83 PHE A O 1
ATOM 633 N N . TYR A 1 84 ? -10.763 3.113 -4.332 1.00 97.00 84 TYR A N 1
ATOM 634 C CA . TYR A 1 84 ? -11.607 4.187 -4.890 1.00 97.00 84 TYR A CA 1
ATOM 635 C C . TYR A 1 84 ? -11.625 5.450 -4.023 1.00 97.00 84 TYR A C 1
ATOM 637 O O . TYR A 1 84 ? -11.797 6.568 -4.522 1.00 97.00 84 TYR A O 1
ATOM 645 N N . ALA A 1 85 ? -11.437 5.297 -2.713 1.00 95.88 85 ALA A N 1
ATOM 646 C CA . ALA A 1 85 ? -11.356 6.421 -1.799 1.00 95.88 85 ALA A CA 1
ATOM 647 C C . ALA A 1 85 ? -10.032 7.190 -1.913 1.00 95.88 85 ALA A C 1
ATOM 649 O O . ALA A 1 85 ? -9.988 8.314 -1.412 1.00 95.88 85 ALA A O 1
ATOM 650 N N . LEU A 1 86 ? -8.985 6.649 -2.556 1.00 96.69 86 LEU A N 1
ATOM 651 C CA . LEU A 1 86 ? -7.664 7.282 -2.620 1.00 96.69 86 LEU A CA 1
ATOM 652 C C . LEU A 1 86 ? -7.726 8.748 -3.106 1.00 96.69 86 LEU A C 1
ATOM 654 O O . LEU A 1 86 ? -8.604 9.112 -3.904 1.00 96.69 86 LEU A O 1
ATOM 658 N N . PRO A 1 87 ? -6.806 9.606 -2.619 1.00 95.38 87 PRO A N 1
ATOM 659 C CA . PRO A 1 87 ? -6.651 10.970 -3.116 1.00 95.38 87 PRO A CA 1
ATOM 660 C C . PRO A 1 87 ? -6.412 11.021 -4.632 1.00 95.38 87 PRO A C 1
ATOM 662 O O . PRO A 1 87 ? -5.745 10.150 -5.182 1.00 95.38 87 PRO A O 1
ATOM 665 N N . GLU A 1 88 ? -6.884 12.081 -5.293 1.00 95.19 88 GLU A N 1
ATOM 666 C CA . GLU A 1 88 ? -6.773 12.233 -6.756 1.00 95.19 88 GLU A CA 1
ATOM 667 C C . GLU A 1 88 ? -5.330 12.216 -7.270 1.00 95.19 88 GLU A C 1
ATOM 669 O O . GLU A 1 88 ? -5.102 11.738 -8.368 1.00 95.19 88 GLU A O 1
ATOM 674 N N . LYS A 1 89 ? -4.345 12.622 -6.454 1.00 94.75 89 LYS A N 1
ATOM 675 C CA . LYS A 1 89 ? -2.914 12.625 -6.821 1.00 94.75 89 LYS A CA 1
ATOM 676 C C . LYS A 1 89 ? -2.342 11.267 -7.259 1.00 94.75 89 LYS A C 1
ATOM 678 O O . LYS A 1 89 ? -1.210 11.225 -7.717 1.00 94.75 89 LYS A O 1
ATOM 683 N N . PHE A 1 90 ? -3.050 10.164 -7.011 1.00 95.88 90 PHE A N 1
ATOM 684 C CA . PHE A 1 90 ? -2.632 8.827 -7.443 1.00 95.88 90 PHE A CA 1
ATOM 685 C C . PHE A 1 90 ? -3.096 8.491 -8.868 1.00 95.88 90 PHE A C 1
ATOM 687 O O . PHE A 1 90 ? -2.699 7.458 -9.400 1.00 95.88 90 PHE A O 1
ATOM 694 N N . PHE A 1 91 ? -3.931 9.335 -9.473 1.00 95.94 91 PHE A N 1
ATOM 695 C CA . PHE A 1 91 ? -4.544 9.102 -10.771 1.00 95.94 91 PHE A CA 1
ATOM 696 C C . PHE A 1 91 ? -4.213 10.263 -11.714 1.00 95.94 91 PHE A C 1
ATOM 698 O O . PHE A 1 91 ? -4.454 11.421 -11.385 1.00 95.94 91 PHE A O 1
ATOM 705 N N . GLU A 1 92 ? -3.717 9.952 -12.908 1.00 91.50 92 GLU A N 1
ATOM 706 C CA . GLU A 1 92 ? -3.339 10.941 -13.936 1.00 91.50 92 GLU A CA 1
ATOM 707 C C . GLU A 1 92 ? -4.546 11.653 -14.574 1.00 91.50 92 GLU A C 1
ATOM 709 O O . GLU A 1 92 ? -4.428 12.625 -15.316 1.00 91.50 92 GLU A O 1
ATOM 714 N N . SER A 1 93 ? -5.750 11.136 -14.348 1.00 92.62 93 SER A N 1
ATOM 715 C CA . SER A 1 93 ? -6.999 11.608 -14.950 1.00 92.62 93 SER A CA 1
ATOM 716 C C . SER A 1 93 ? -8.163 11.377 -13.990 1.00 92.62 93 SER A C 1
ATOM 718 O O . SER A 1 93 ? -7.952 10.967 -12.850 1.00 92.62 93 SER A O 1
ATOM 720 N N . GLU A 1 94 ? -9.404 11.623 -14.434 1.00 95.06 94 GLU A N 1
ATOM 721 C CA . GLU A 1 94 ? -10.603 11.437 -13.603 1.00 95.06 94 GLU A CA 1
ATOM 722 C C . GLU A 1 94 ? -10.559 10.098 -12.856 1.00 95.06 94 GLU A C 1
ATOM 724 O O . GLU A 1 94 ? -10.489 9.023 -13.459 1.00 95.06 94 GLU A O 1
ATOM 729 N N . LYS A 1 95 ? -10.560 10.190 -11.524 1.00 94.94 95 LYS A N 1
ATOM 730 C CA . LYS A 1 95 ? -10.212 9.087 -10.633 1.00 94.94 95 LYS A CA 1
ATOM 731 C C . LYS A 1 95 ? -11.039 7.837 -10.892 1.00 94.94 95 LYS A C 1
ATOM 733 O O . LYS A 1 95 ? -10.473 6.752 -10.976 1.00 94.94 95 LYS A O 1
ATOM 738 N N . ASN A 1 96 ? -12.362 7.952 -10.988 1.00 95.31 96 ASN A N 1
ATOM 739 C CA . ASN A 1 96 ? -13.218 6.771 -11.078 1.00 95.31 96 ASN A CA 1
ATOM 740 C C . ASN A 1 96 ? -13.043 6.056 -12.419 1.00 95.31 96 ASN A C 1
ATOM 742 O O . ASN A 1 96 ? -12.970 4.828 -12.458 1.00 95.31 96 ASN A O 1
ATOM 746 N N . LYS A 1 97 ? -12.927 6.810 -13.513 1.00 96.56 97 LYS A N 1
ATOM 747 C CA . LYS A 1 97 ? -12.634 6.285 -14.845 1.00 96.56 97 LYS A CA 1
ATOM 748 C C . LYS A 1 97 ? -11.278 5.587 -14.868 1.00 96.56 97 LYS A C 1
ATOM 750 O O . LYS A 1 97 ? -11.215 4.441 -15.309 1.00 96.56 97 LYS A O 1
ATOM 755 N N . THR A 1 98 ? -10.231 6.233 -14.355 1.00 97.00 98 THR A N 1
ATOM 756 C CA . THR A 1 98 ? -8.875 5.669 -14.301 1.00 97.00 98 THR A CA 1
ATOM 757 C C . THR A 1 98 ? -8.837 4.418 -13.427 1.00 97.00 98 THR A C 1
ATOM 759 O O . THR A 1 98 ? -8.398 3.371 -13.886 1.00 97.00 98 THR A O 1
ATOM 762 N N . ALA A 1 99 ? -9.392 4.468 -12.214 1.00 97.56 99 ALA A N 1
ATOM 763 C CA . ALA A 1 99 ? -9.469 3.329 -11.300 1.00 97.56 99 ALA A CA 1
ATOM 764 C C . ALA A 1 99 ? -10.198 2.125 -11.921 1.00 97.56 99 ALA A C 1
ATOM 766 O O . ALA A 1 99 ? -9.720 0.995 -11.828 1.00 97.56 99 ALA A O 1
ATOM 767 N N . ASN A 1 100 ? -11.337 2.355 -12.582 1.00 97.75 100 ASN A N 1
ATOM 768 C CA . ASN A 1 100 ? -12.085 1.295 -13.261 1.00 97.75 100 ASN A CA 1
ATOM 769 C C . ASN A 1 100 ? -11.302 0.695 -14.431 1.00 97.75 100 ASN A C 1
ATOM 771 O O . ASN A 1 100 ? -11.300 -0.523 -14.596 1.00 97.75 100 ASN A O 1
ATOM 775 N N . TRP A 1 101 ? -10.629 1.533 -15.221 1.00 97.62 101 TRP A N 1
ATOM 776 C CA . TRP A 1 101 ? -9.780 1.081 -16.317 1.00 97.62 101 TRP A CA 1
ATOM 777 C C . TRP A 1 101 ? -8.583 0.265 -15.802 1.00 97.62 101 TRP A C 1
ATOM 779 O O . TRP A 1 101 ? -8.389 -0.858 -16.262 1.00 97.62 101 TRP A O 1
ATOM 789 N N . MET A 1 102 ? -7.864 0.736 -14.776 1.00 98.06 102 MET A N 1
ATOM 790 C CA . MET A 1 102 ? -6.744 -0.002 -14.176 1.00 98.06 102 MET A CA 1
ATOM 791 C C . MET A 1 102 ? -7.192 -1.385 -13.687 1.00 98.06 102 MET A C 1
ATOM 793 O O . MET A 1 102 ? -6.584 -2.398 -14.030 1.00 98.06 102 MET A O 1
ATOM 797 N N . LEU A 1 103 ? -8.309 -1.456 -12.954 1.00 98.19 103 LEU A N 1
ATOM 798 C CA . LEU A 1 103 ? -8.858 -2.718 -12.446 1.00 98.19 103 LEU A CA 1
ATOM 799 C C . LEU A 1 103 ? -9.465 -3.625 -13.529 1.00 98.19 103 LEU A C 1
ATOM 801 O O . LEU A 1 103 ? -9.757 -4.781 -13.234 1.00 98.19 103 LEU A O 1
ATOM 805 N N . SER A 1 104 ? -9.662 -3.131 -14.755 1.00 97.38 104 SER A N 1
ATOM 806 C CA . SER A 1 104 ? -10.132 -3.950 -15.880 1.00 97.38 104 SER A CA 1
ATOM 807 C C . SER A 1 104 ? -9.020 -4.756 -16.558 1.00 97.38 104 SER A C 1
ATOM 809 O O . SER A 1 104 ? -9.322 -5.708 -17.278 1.00 97.38 104 SER A O 1
ATOM 811 N N . HIS A 1 105 ? -7.746 -4.419 -16.318 1.00 97.12 105 HIS A N 1
ATOM 812 C CA . HIS A 1 105 ? -6.618 -5.187 -16.844 1.00 97.12 105 HIS A CA 1
ATOM 813 C C . HIS A 1 105 ? -6.569 -6.591 -16.250 1.00 97.12 105 HIS A C 1
ATOM 815 O O . HIS A 1 105 ? -6.763 -6.784 -15.051 1.00 97.12 105 HIS A O 1
ATOM 821 N N . GLN A 1 106 ? -6.217 -7.562 -17.091 1.00 95.88 106 GLN A N 1
ATOM 822 C CA . GLN A 1 106 ? -6.122 -8.969 -16.703 1.00 95.88 106 GLN A CA 1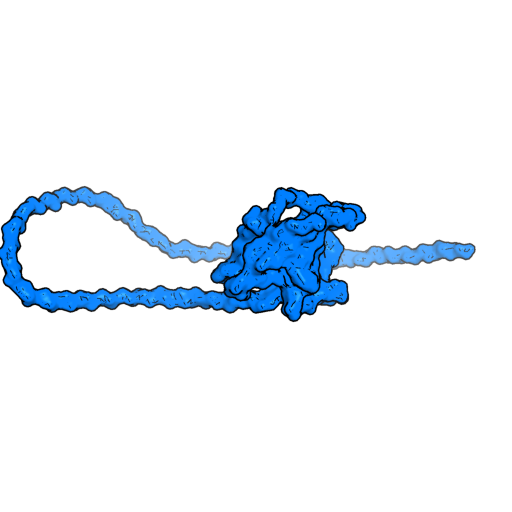
ATOM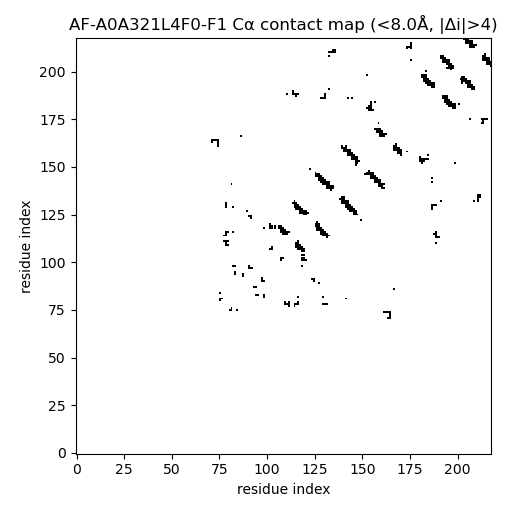 823 C C . GLN A 1 106 ? -5.073 -9.227 -15.608 1.00 95.88 106 GLN A C 1
ATOM 825 O O . GLN A 1 106 ? -5.229 -10.158 -14.821 1.00 95.88 106 GLN A O 1
ATOM 830 N N . GLU A 1 107 ? -4.019 -8.411 -15.553 1.00 96.88 107 GLU A N 1
ATOM 831 C CA . GLU A 1 107 ? -2.933 -8.537 -14.572 1.00 96.88 107 GLU A CA 1
ATOM 832 C C . GLU A 1 107 ? -3.265 -7.899 -13.214 1.00 96.88 107 GLU A C 1
ATOM 834 O O . GLU A 1 107 ? -2.579 -8.162 -12.225 1.00 96.88 107 GLU A O 1
ATOM 839 N N . SER A 1 108 ? -4.336 -7.102 -13.134 1.00 98.00 108 SER A N 1
ATOM 840 C CA . SER A 1 108 ? -4.797 -6.524 -11.874 1.00 98.00 108 SER A CA 1
ATOM 841 C C . SER A 1 108 ? -5.305 -7.608 -10.924 1.00 98.00 108 SER A C 1
ATOM 843 O O . SER A 1 108 ? -5.976 -8.566 -11.30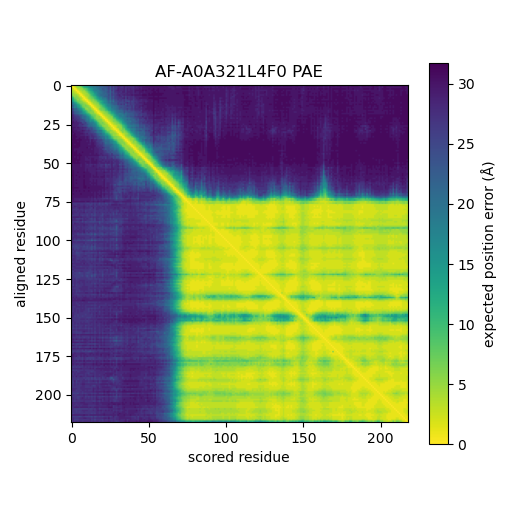8 1.00 98.00 108 SER A O 1
ATOM 845 N N . V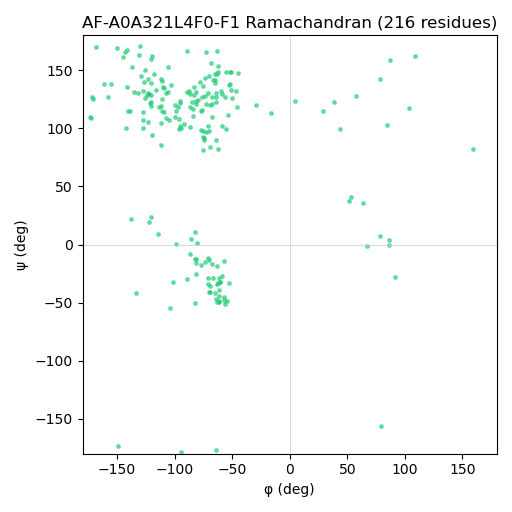AL A 1 109 ? -5.018 -7.440 -9.635 1.00 98.56 109 VAL A N 1
ATOM 846 C CA . VAL A 1 109 ? -5.388 -8.384 -8.577 1.00 98.56 109 VAL A CA 1
ATOM 847 C C . VAL A 1 109 ? -6.228 -7.666 -7.533 1.00 98.56 109 VAL A C 1
ATOM 849 O O . VAL A 1 109 ? -5.819 -6.645 -6.992 1.00 98.56 109 VAL A O 1
ATOM 852 N N . VAL A 1 110 ? -7.381 -8.237 -7.184 1.00 98.56 110 VAL A N 1
ATOM 853 C CA . VAL A 1 110 ? -8.205 -7.784 -6.055 1.00 98.56 110 VAL A CA 1
ATOM 854 C C . VAL A 1 110 ? -8.408 -8.957 -5.102 1.00 98.56 110 VAL A C 1
ATOM 856 O O . VAL A 1 110 ? -9.178 -9.872 -5.378 1.00 98.56 110 VAL A O 1
ATOM 859 N N . ASP A 1 111 ? -7.713 -8.933 -3.970 1.00 98.38 111 ASP A N 1
ATOM 860 C CA . ASP A 1 111 ? -7.776 -9.955 -2.929 1.00 98.38 111 ASP A CA 1
ATOM 861 C C . ASP A 1 111 ? -8.430 -9.371 -1.671 1.00 98.38 111 ASP A C 1
ATOM 863 O O . ASP A 1 111 ? -7.774 -8.858 -0.759 1.00 98.38 111 ASP A O 1
ATOM 867 N N . LEU A 1 112 ? -9.765 -9.421 -1.646 1.00 97.94 112 LEU A N 1
ATOM 868 C CA . LEU A 1 112 ? -10.566 -8.858 -0.557 1.00 97.94 112 LEU A CA 1
ATOM 869 C C . LEU A 1 112 ? -10.292 -9.552 0.785 1.00 97.94 112 LEU A C 1
ATOM 871 O O . LEU A 1 112 ? -10.301 -8.892 1.821 1.00 97.94 112 LEU A O 1
ATOM 875 N N . ASN A 1 113 ? -10.013 -10.858 0.763 1.00 96.19 113 ASN A N 1
ATOM 876 C CA . ASN A 1 113 ? -9.803 -11.661 1.970 1.00 96.19 113 ASN A CA 1
ATOM 877 C C . ASN A 1 113 ? -8.500 -11.299 2.683 1.00 96.19 113 ASN A C 1
ATOM 879 O O . ASN A 1 113 ? -8.448 -11.312 3.912 1.00 96.19 113 ASN A O 1
ATOM 883 N N . ASN A 1 114 ? -7.459 -10.967 1.918 1.00 97.19 114 ASN A N 1
ATOM 884 C CA . ASN A 1 114 ? -6.162 -10.583 2.464 1.00 97.19 114 ASN A CA 1
ATOM 885 C C . ASN A 1 114 ? -5.948 -9.064 2.516 1.00 97.19 114 ASN A C 1
ATOM 887 O O . ASN A 1 114 ? -4.893 -8.611 2.952 1.00 97.19 114 ASN A O 1
ATOM 891 N N . GLY A 1 115 ? -6.935 -8.270 2.090 1.00 97.94 115 GLY A N 1
ATOM 892 C CA . GLY A 1 115 ? -6.829 -6.815 2.080 1.00 97.94 115 GLY A CA 1
ATOM 893 C C . GLY A 1 115 ? -5.736 -6.308 1.139 1.00 97.94 115 GLY A C 1
ATOM 894 O O . GLY A 1 115 ? -5.065 -5.331 1.462 1.00 97.94 115 GLY A O 1
ATOM 895 N N . TYR A 1 116 ? -5.543 -6.972 -0.001 1.00 98.69 116 TYR A N 1
ATOM 896 C CA . TYR A 1 116 ? -4.519 -6.636 -0.986 1.00 98.69 116 TYR A CA 1
ATOM 897 C C . TYR A 1 116 ? -5.143 -6.310 -2.340 1.00 98.69 116 TYR A C 1
ATOM 899 O O . TYR A 1 116 ? -6.061 -6.989 -2.801 1.00 98.69 116 TYR A O 1
ATOM 907 N N . LEU A 1 117 ? -4.618 -5.284 -2.997 1.00 98.75 117 LEU A N 1
ATOM 908 C CA . LEU A 1 117 ? -5.008 -4.896 -4.340 1.00 98.75 117 LEU A CA 1
ATOM 909 C C . LEU A 1 117 ? -3.775 -4.457 -5.123 1.00 98.75 117 LEU A C 1
ATOM 911 O O . LEU A 1 117 ? -2.947 -3.700 -4.623 1.00 98.75 117 LEU A O 1
ATOM 915 N N . PHE A 1 118 ? -3.680 -4.930 -6.355 1.00 98.62 118 PHE A N 1
ATOM 916 C CA . PHE A 1 118 ? -2.749 -4.461 -7.366 1.00 98.62 118 PHE A CA 1
ATOM 917 C C . PHE A 1 118 ? -3.561 -3.989 -8.570 1.00 98.62 118 PHE A C 1
ATOM 919 O O . PHE A 1 118 ? -4.348 -4.753 -9.125 1.00 98.62 118 PHE A O 1
ATOM 926 N N .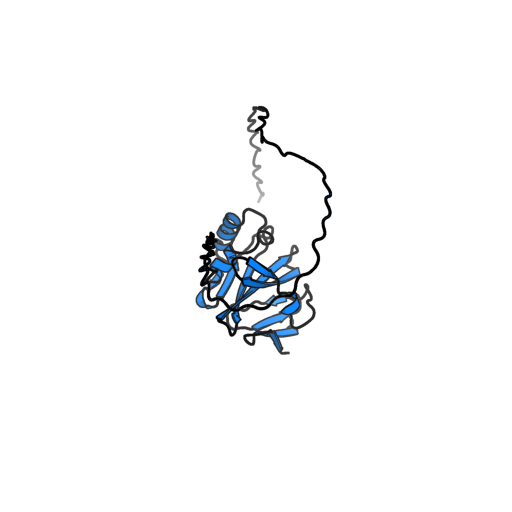 ALA A 1 119 ? -3.393 -2.727 -8.939 1.00 98.25 119 ALA A N 1
ATOM 927 C CA . ALA A 1 119 ? -4.016 -2.110 -10.093 1.00 98.25 119 ALA A CA 1
ATOM 928 C C . ALA A 1 119 ? -2.927 -1.818 -11.129 1.00 98.25 119 ALA A C 1
ATOM 930 O O . ALA A 1 119 ? -2.037 -1.003 -10.879 1.00 98.25 119 ALA A O 1
ATOM 931 N N . GLN A 1 120 ? -3.006 -2.496 -12.271 1.00 96.81 120 GLN A N 1
ATOM 932 C CA . GLN A 1 120 ? -2.059 -2.364 -13.371 1.00 96.81 120 GLN A CA 1
ATOM 933 C C . GLN A 1 120 ? -2.225 -1.007 -14.069 1.00 96.81 120 GLN A C 1
ATOM 935 O O . GLN A 1 120 ? -3.341 -0.609 -14.419 1.00 96.81 120 GLN A O 1
ATOM 940 N N . GLY A 1 121 ? -1.104 -0.315 -14.255 1.00 94.06 121 GLY A N 1
ATOM 941 C CA . GLY A 1 121 ? -0.973 0.879 -15.084 1.00 94.06 121 GLY A CA 1
ATOM 942 C C . GLY A 1 121 ? -0.490 0.571 -16.507 1.00 94.06 121 GLY A C 1
ATOM 943 O O . GLY A 1 121 ? -0.253 -0.584 -16.859 1.00 94.06 121 GLY A O 1
ATOM 944 N N . ASP A 1 122 ? -0.307 1.602 -17.328 1.00 91.06 122 ASP A N 1
ATOM 945 C CA . ASP A 1 122 ? 0.217 1.507 -18.706 1.00 91.06 122 ASP A CA 1
ATOM 946 C C . ASP A 1 122 ? 1.580 2.196 -18.889 1.00 91.06 122 ASP A C 1
ATOM 948 O O . ASP A 1 122 ? 2.053 2.357 -20.013 1.00 91.06 122 ASP A O 1
ATOM 952 N N . GLY A 1 123 ? 2.208 2.620 -17.790 1.00 85.00 123 GLY A N 1
ATOM 953 C CA . GLY A 1 123 ? 3.458 3.379 -17.790 1.00 85.00 123 GLY A CA 1
ATOM 954 C C . GLY A 1 123 ? 3.252 4.895 -17.810 1.00 85.00 123 GLY A C 1
ATOM 955 O O . GLY A 1 123 ? 4.074 5.608 -17.243 1.00 85.00 123 GLY A O 1
ATOM 956 N N . ALA A 1 124 ? 2.142 5.395 -18.366 1.00 89.31 124 ALA A N 1
ATOM 957 C CA . ALA A 1 124 ? 1.740 6.791 -18.192 1.00 89.31 124 ALA A CA 1
ATOM 958 C C . ALA A 1 124 ? 1.011 6.968 -16.856 1.00 89.31 124 ALA A C 1
ATOM 960 O O . ALA A 1 124 ? 1.386 7.813 -16.054 1.00 89.31 124 ALA A O 1
ATOM 961 N N . GLN A 1 125 ? 0.017 6.118 -16.590 1.00 94.00 125 GLN A N 1
ATOM 962 C CA . GLN A 1 125 ? -0.520 5.896 -15.255 1.00 94.00 125 GLN A CA 1
ATOM 963 C C . GLN A 1 125 ? 0.364 4.854 -14.560 1.00 94.00 125 GLN A C 1
ATOM 965 O O . GLN A 1 125 ? 0.388 3.701 -15.004 1.00 94.00 125 GLN A O 1
ATOM 970 N N . PRO A 1 126 ? 1.058 5.197 -13.462 1.00 94.38 126 PRO A N 1
ATOM 971 C CA . PRO A 1 126 ? 1.806 4.215 -12.694 1.00 94.38 126 PRO A CA 1
ATOM 972 C C . PRO A 1 126 ? 0.887 3.146 -12.103 1.00 94.38 126 PRO A C 1
ATOM 974 O O . PRO A 1 126 ? -0.259 3.425 -11.723 1.00 94.38 126 PRO A O 1
ATOM 977 N N . SER A 1 127 ? 1.410 1.930 -11.976 1.00 95.75 127 SER A N 1
ATOM 978 C CA . SER A 1 127 ? 0.728 0.862 -11.251 1.00 95.75 127 SER A CA 1
ATOM 979 C C . SER A 1 127 ? 0.605 1.200 -9.764 1.00 95.75 127 SER A C 1
ATOM 981 O O . SER A 1 127 ? 1.485 1.824 -9.169 1.00 95.75 127 SER A O 1
ATOM 983 N N . ILE A 1 128 ? -0.490 0.764 -9.140 1.00 97.94 128 ILE A N 1
ATOM 984 C CA . ILE A 1 128 ? -0.789 1.062 -7.736 1.00 97.94 128 ILE A CA 1
ATOM 985 C C . ILE A 1 128 ? -0.970 -0.236 -6.962 1.00 97.94 128 ILE A C 1
ATOM 987 O O . ILE A 1 128 ? -1.768 -1.098 -7.325 1.00 97.94 128 ILE A O 1
ATOM 991 N N . TRP A 1 129 ? -0.286 -0.335 -5.829 1.00 98.44 129 TRP A N 1
ATOM 992 C CA . TRP A 1 129 ? -0.481 -1.396 -4.852 1.00 98.44 129 TRP A CA 1
ATOM 993 C C . TRP A 1 129 ? -1.122 -0.826 -3.594 1.00 98.44 129 TRP A C 1
ATOM 995 O O . TRP A 1 129 ? -0.692 0.207 -3.081 1.00 98.44 129 TRP A O 1
ATOM 1005 N N . VAL A 1 130 ? -2.118 -1.526 -3.060 1.00 98.69 130 VAL A N 1
ATOM 1006 C CA . VAL A 1 130 ? -2.768 -1.202 -1.790 1.00 98.69 130 VAL A CA 1
ATOM 1007 C C . VAL A 1 130 ? -2.752 -2.434 -0.895 1.00 98.69 130 VAL A C 1
ATOM 1009 O O . VAL A 1 130 ? -3.119 -3.529 -1.320 1.00 98.69 130 VAL A O 1
ATOM 1012 N N . CYS A 1 131 ? -2.340 -2.260 0.357 1.00 98.56 131 CYS A N 1
ATOM 1013 C CA . CYS A 1 131 ? -2.332 -3.320 1.361 1.00 98.56 131 CYS A CA 1
ATOM 1014 C C . CYS A 1 131 ? -2.899 -2.798 2.686 1.00 98.56 131 CYS A C 1
ATOM 1016 O O . CYS A 1 131 ? -2.509 -1.730 3.165 1.00 98.56 131 CYS A O 1
ATOM 1018 N N . LEU A 1 132 ? -3.829 -3.548 3.278 1.00 98.25 132 LEU A N 1
ATOM 1019 C CA . LEU A 1 132 ? -4.446 -3.227 4.559 1.00 98.25 132 LEU A CA 1
ATOM 1020 C C . LEU A 1 132 ? -3.751 -3.976 5.697 1.00 98.25 132 LEU A C 1
ATOM 1022 O O . LEU A 1 132 ? -3.814 -5.198 5.803 1.00 98.25 132 LEU A O 1
ATOM 1026 N N . PHE A 1 133 ? -3.165 -3.225 6.621 1.00 97.81 133 PHE A N 1
ATOM 1027 C CA . PHE A 1 133 ? -2.587 -3.757 7.846 1.00 97.81 133 PHE A CA 1
ATOM 1028 C C . PHE A 1 133 ? -3.558 -3.551 9.007 1.00 97.81 133 PHE A C 1
ATOM 1030 O O . PHE A 1 133 ? -3.782 -2.429 9.468 1.00 97.81 133 PHE A O 1
ATOM 1037 N N . LYS A 1 134 ? -4.144 -4.643 9.507 1.00 95.50 134 LYS A N 1
ATOM 1038 C CA . LYS A 1 134 ? -5.074 -4.589 10.641 1.00 95.50 134 LYS A CA 1
ATOM 1039 C C . LYS A 1 134 ? -4.362 -4.111 11.910 1.00 95.50 134 LYS A C 1
ATOM 1041 O O . LYS A 1 134 ? -3.342 -4.676 12.320 1.00 95.50 134 LYS A O 1
ATOM 1046 N N . LYS A 1 135 ? -4.919 -3.087 12.550 1.00 94.50 135 LYS A N 1
ATOM 1047 C CA . LYS A 1 135 ? -4.489 -2.570 13.850 1.00 94.50 135 LYS A CA 1
ATOM 1048 C C . LYS A 1 135 ? -5.215 -3.284 14.993 1.00 94.50 135 LYS A C 1
ATOM 1050 O O . LYS A 1 135 ? -6.213 -3.981 14.794 1.00 94.50 135 LYS A O 1
ATOM 1055 N N . LYS A 1 136 ? -4.722 -3.105 16.220 1.00 91.75 136 LYS A N 1
ATOM 1056 C CA . LYS A 1 136 ? -5.337 -3.667 17.437 1.00 91.75 136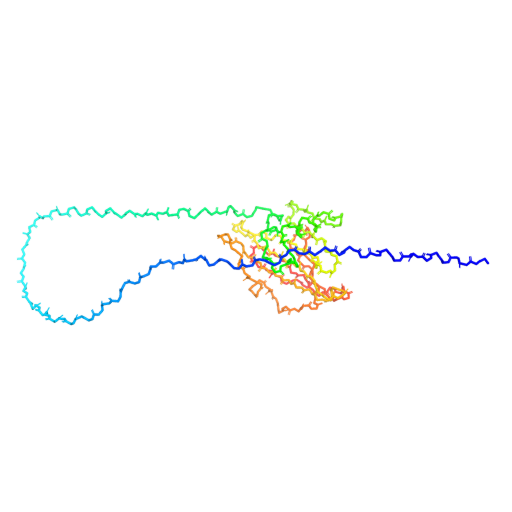 LYS A CA 1
ATOM 1057 C C . LYS A 1 136 ? -6.770 -3.167 17.689 1.00 91.75 136 LYS A C 1
ATOM 1059 O O . LYS A 1 136 ? -7.586 -3.920 18.206 1.00 91.75 136 LYS A O 1
ATOM 1064 N N . ASP A 1 137 ? -7.073 -1.934 17.296 1.00 87.56 137 ASP A N 1
ATOM 1065 C CA . ASP A 1 137 ? -8.377 -1.263 17.426 1.00 87.56 137 ASP A CA 1
ATOM 1066 C C . ASP A 1 137 ? -9.375 -1.624 16.305 1.00 87.56 137 ASP A C 1
ATOM 1068 O O . ASP A 1 137 ? -10.429 -1.010 16.199 1.00 87.56 137 ASP A O 1
ATOM 1072 N N . SER A 1 138 ? -9.073 -2.631 15.478 1.00 80.12 138 SER A N 1
ATOM 1073 C CA . SER A 1 138 ? -9.839 -3.031 14.282 1.00 80.12 138 SER A CA 1
ATOM 1074 C C . SER A 1 138 ? -9.838 -2.032 13.121 1.00 80.12 138 SER A C 1
ATOM 1076 O O . SER A 1 138 ? -10.368 -2.364 12.062 1.00 80.12 138 SER A O 1
ATOM 1078 N N . ASN A 1 139 ? -9.187 -0.873 13.260 1.00 89.88 139 ASN A N 1
ATOM 1079 C CA . ASN A 1 139 ? -8.918 0.010 12.129 1.00 89.88 139 ASN A CA 1
ATOM 1080 C C . ASN A 1 139 ? -7.821 -0.582 11.230 1.00 89.88 139 ASN A C 1
ATOM 1082 O O . ASN A 1 139 ? -7.077 -1.486 11.624 1.00 89.88 139 ASN A O 1
ATOM 1086 N N . HIS A 1 140 ? -7.687 -0.042 10.021 1.00 95.50 140 HIS A N 1
ATOM 1087 C CA . HIS A 1 140 ? -6.620 -0.415 9.099 1.00 95.50 140 HIS A CA 1
ATOM 1088 C C . HIS A 1 140 ? -5.613 0.722 8.958 1.00 95.50 140 HIS A C 1
ATOM 1090 O O . HIS A 1 140 ? -5.980 1.884 8.787 1.00 95.50 140 HIS A O 1
ATOM 1096 N N . LEU A 1 141 ? -4.333 0.367 9.008 1.00 97.56 141 LEU A N 1
ATOM 1097 C CA . LEU A 1 141 ? -3.286 1.155 8.381 1.00 97.56 141 LEU A CA 1
ATOM 1098 C C . LEU A 1 141 ? -3.272 0.781 6.896 1.00 97.56 141 LEU A C 1
ATOM 1100 O O . LEU A 1 141 ? -3.133 -0.393 6.555 1.00 97.56 141 LEU A O 1
ATOM 1104 N N . VAL A 1 142 ? -3.435 1.767 6.021 1.00 98.25 142 VAL A N 1
ATOM 1105 C CA . VAL A 1 142 ? -3.467 1.559 4.571 1.00 98.25 142 VAL A CA 1
ATOM 1106 C C . VAL A 1 142 ? -2.093 1.888 4.011 1.00 98.25 142 VAL A C 1
ATOM 1108 O O . VAL A 1 142 ? -1.663 3.038 4.076 1.00 98.25 142 VAL A O 1
ATOM 1111 N N . ALA A 1 143 ? -1.399 0.891 3.474 1.00 98.44 143 ALA A N 1
ATOM 1112 C CA . ALA A 1 143 ? -0.193 1.109 2.692 1.00 98.44 143 ALA A CA 1
ATOM 1113 C C . ALA A 1 143 ? -0.574 1.294 1.224 1.00 98.44 143 ALA A C 1
ATOM 1115 O O . ALA A 1 143 ? -1.330 0.488 0.681 1.00 98.44 143 ALA A O 1
ATOM 1116 N N . VAL A 1 144 ? -0.044 2.340 0.598 1.00 98.38 144 VAL A N 1
ATOM 1117 C CA . VAL A 1 144 ? -0.213 2.625 -0.828 1.00 98.38 144 VAL A CA 1
ATOM 1118 C C . VAL A 1 144 ? 1.167 2.767 -1.432 1.00 98.38 144 VAL A C 1
ATOM 1120 O O . VAL A 1 144 ? 1.978 3.556 -0.946 1.00 98.38 144 VAL A O 1
ATOM 1123 N N . GLN A 1 145 ? 1.429 2.012 -2.485 1.00 97.00 145 GLN A N 1
ATOM 1124 C CA . GLN A 1 145 ? 2.678 2.075 -3.216 1.00 97.00 145 GLN A CA 1
ATOM 1125 C C . GLN A 1 145 ? 2.422 2.374 -4.683 1.00 97.00 145 GLN A C 1
ATOM 1127 O O . GLN A 1 145 ? 1.464 1.875 -5.269 1.00 97.00 145 GLN A O 1
ATOM 1132 N N . THR A 1 146 ? 3.305 3.181 -5.251 1.00 95.19 146 THR A N 1
ATOM 1133 C CA . THR A 1 146 ? 3.383 3.479 -6.677 1.00 95.19 146 THR A CA 1
ATOM 1134 C C . THR A 1 146 ? 4.853 3.568 -7.087 1.00 95.19 146 THR A C 1
ATOM 1136 O O . THR A 1 146 ? 5.747 3.604 -6.231 1.00 95.19 146 THR A O 1
ATOM 1139 N N . THR A 1 147 ? 5.113 3.570 -8.383 1.00 90.62 147 THR A N 1
ATOM 1140 C CA . THR A 1 147 ? 6.451 3.653 -8.964 1.00 90.62 147 THR A CA 1
ATOM 1141 C C . THR A 1 147 ? 6.585 4.893 -9.838 1.00 90.62 147 THR A C 1
ATOM 1143 O O . THR A 1 147 ? 5.597 5.529 -10.205 1.00 90.62 147 THR A O 1
ATOM 1146 N N . ALA A 1 148 ? 7.824 5.281 -10.118 1.00 84.88 148 ALA A N 1
ATOM 1147 C CA . ALA A 1 148 ? 8.135 6.320 -11.087 1.00 84.88 148 ALA A CA 1
ATOM 1148 C C . ALA A 1 148 ? 9.435 6.014 -11.835 1.00 84.88 148 ALA A C 1
ATOM 1150 O O . ALA A 1 148 ? 10.277 5.236 -11.369 1.00 84.88 148 ALA A O 1
ATOM 1151 N N . GLY A 1 149 ? 9.586 6.690 -12.974 1.00 75.44 149 GLY A N 1
ATOM 1152 C CA . GLY A 1 149 ? 10.660 6.477 -13.938 1.00 75.44 149 GLY A CA 1
ATOM 1153 C C . GLY A 1 149 ? 10.311 5.390 -14.954 1.00 75.44 149 GLY A C 1
ATOM 1154 O O . GLY A 1 149 ? 9.471 4.531 -14.696 1.00 75.44 149 GLY A O 1
ATOM 1155 N N . ASP A 1 150 ? 10.991 5.413 -16.099 1.00 70.81 150 ASP A N 1
ATOM 1156 C CA . ASP A 1 150 ? 10.705 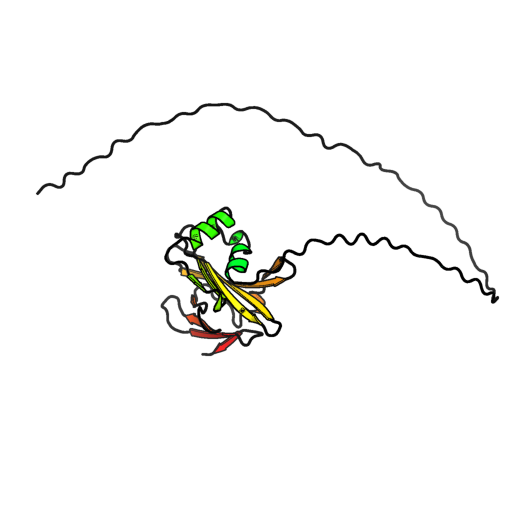4.524 -17.238 1.00 70.81 150 ASP A CA 1
ATOM 1157 C C . ASP A 1 150 ? 10.930 3.035 -16.919 1.00 70.81 150 ASP A C 1
ATOM 1159 O O . ASP A 1 150 ? 10.432 2.154 -17.616 1.00 70.81 150 ASP A O 1
ATOM 1163 N N . THR A 1 151 ? 11.693 2.744 -15.861 1.00 72.12 151 THR A N 1
ATOM 1164 C CA . THR A 1 151 ? 12.019 1.384 -15.411 1.00 72.12 151 THR A CA 1
ATOM 1165 C C . THR A 1 151 ? 11.548 1.100 -13.983 1.00 72.12 151 THR A C 1
ATOM 1167 O O . THR A 1 151 ? 12.157 0.273 -13.297 1.00 72.12 151 THR A O 1
ATOM 1170 N N . ASP A 1 152 ? 10.540 1.830 -13.489 1.00 76.88 152 ASP A N 1
ATOM 1171 C CA . ASP A 1 152 ? 10.047 1.729 -12.105 1.00 76.88 152 ASP A CA 1
ATOM 1172 C C . ASP A 1 152 ? 11.180 1.841 -11.069 1.00 76.88 152 ASP A C 1
ATOM 1174 O O . ASP A 1 152 ? 11.251 1.119 -10.065 1.00 76.88 152 ASP A O 1
ATOM 1178 N N . GLU A 1 153 ? 12.150 2.708 -11.360 1.00 78.31 153 GLU A N 1
ATOM 1179 C CA . GLU A 1 153 ? 13.390 2.808 -10.598 1.00 78.31 153 GLU A CA 1
ATOM 1180 C C . GLU A 1 153 ? 13.189 3.419 -9.211 1.00 78.31 153 GLU A C 1
ATOM 1182 O O . GLU A 1 153 ? 13.902 3.054 -8.268 1.00 78.31 153 GLU A O 1
ATOM 1187 N N . ILE A 1 154 ? 12.177 4.274 -9.076 1.00 85.69 154 ILE A N 1
ATOM 1188 C CA . ILE A 1 154 ? 11.793 4.945 -7.839 1.00 85.69 154 ILE A CA 1
ATOM 1189 C C . ILE A 1 154 ? 10.525 4.286 -7.302 1.00 85.69 154 ILE A C 1
ATOM 1191 O O . ILE A 1 154 ? 9.549 4.098 -8.026 1.00 85.69 154 ILE A O 1
ATOM 1195 N N . THR A 1 155 ? 10.522 3.936 -6.016 1.00 89.75 155 THR A N 1
ATOM 1196 C CA . THR A 1 155 ? 9.340 3.412 -5.325 1.00 89.75 155 THR A CA 1
ATOM 1197 C C . THR A 1 155 ? 8.858 4.419 -4.294 1.00 89.75 155 THR A C 1
ATOM 1199 O O . THR A 1 155 ? 9.559 4.705 -3.323 1.00 89.75 155 THR A O 1
ATOM 1202 N N . TYR A 1 156 ? 7.629 4.900 -4.460 1.00 93.88 156 TYR A N 1
ATOM 1203 C CA . TYR A 1 156 ? 6.962 5.725 -3.463 1.00 93.88 156 TYR A CA 1
ATOM 1204 C C . TYR A 1 156 ? 6.075 4.855 -2.587 1.00 93.88 156 TYR A C 1
ATOM 1206 O O . TYR A 1 156 ? 5.182 4.166 -3.080 1.00 93.88 156 TYR A O 1
ATOM 1214 N N . LEU A 1 157 ? 6.307 4.908 -1.278 1.00 96.25 157 LEU A N 1
ATOM 1215 C CA . LEU A 1 157 ? 5.525 4.187 -0.282 1.00 96.25 157 LEU A CA 1
ATOM 1216 C C . LEU A 1 157 ? 4.894 5.174 0.693 1.00 96.25 157 LEU A C 1
ATOM 1218 O O . LEU A 1 157 ? 5.591 5.921 1.378 1.00 96.25 157 LEU A O 1
ATOM 1222 N N . TYR A 1 158 ? 3.573 5.121 0.789 1.00 97.38 158 TYR A N 1
ATOM 1223 C CA . TYR A 1 158 ? 2.787 5.938 1.697 1.00 97.38 158 TYR A CA 1
ATOM 1224 C C . TYR A 1 158 ? 2.030 5.068 2.690 1.00 97.38 158 TYR A C 1
ATOM 1226 O O . TYR A 1 158 ? 1.548 3.984 2.356 1.00 97.38 158 TYR A O 1
ATOM 1234 N N . PHE A 1 159 ? 1.867 5.588 3.902 1.00 98.06 159 PHE A N 1
ATOM 1235 C CA . PHE A 1 159 ? 0.998 5.009 4.913 1.00 98.06 159 PHE A CA 1
ATOM 1236 C C . PHE A 1 159 ? -0.068 6.014 5.320 1.00 98.06 159 PHE A C 1
ATOM 1238 O O . PHE A 1 159 ? 0.233 7.150 5.692 1.00 98.06 159 PHE A O 1
ATOM 1245 N N . TYR A 1 160 ? -1.318 5.571 5.290 1.00 97.94 160 TYR A N 1
ATOM 1246 C CA . TYR A 1 160 ? -2.474 6.391 5.595 1.00 97.94 160 TYR A CA 1
ATOM 1247 C C . TYR A 1 160 ? -3.352 5.768 6.673 1.00 97.94 160 TYR A C 1
ATOM 1249 O O . TYR A 1 160 ? -3.483 4.549 6.793 1.00 97.94 160 TYR A O 1
ATOM 1257 N N . LEU A 1 161 ? -4.016 6.642 7.421 1.00 96.00 161 LEU A N 1
ATOM 1258 C CA . LEU A 1 161 ? -5.194 6.309 8.212 1.00 96.00 161 LEU A CA 1
ATOM 1259 C C . LEU A 1 161 ? -6.408 6.985 7.582 1.00 96.00 161 LEU A C 1
ATOM 1261 O O . LEU A 1 161 ? -6.309 8.122 7.119 1.00 96.00 161 LEU A O 1
ATOM 1265 N N . TYR A 1 162 ? -7.541 6.289 7.567 1.00 94.19 162 TYR A N 1
ATOM 1266 C CA . TYR A 1 162 ? -8.811 6.852 7.124 1.00 94.19 162 TYR A CA 1
ATOM 1267 C C . TYR A 1 162 ? -9.715 7.066 8.331 1.00 94.19 162 TYR A C 1
ATOM 1269 O O . TYR A 1 162 ? -10.202 6.108 8.929 1.00 94.19 162 TYR A O 1
ATOM 1277 N N . GLU A 1 163 ? -9.926 8.322 8.704 1.00 90.19 163 GLU A N 1
ATOM 1278 C CA . GLU A 1 163 ? -10.681 8.700 9.895 1.00 90.19 163 GLU A CA 1
ATOM 1279 C C . GLU A 1 163 ? -11.687 9.787 9.519 1.00 90.19 163 GLU A C 1
ATOM 1281 O O . GLU A 1 163 ? -11.335 10.775 8.877 1.00 90.19 163 GLU A O 1
ATOM 1286 N N . GLN A 1 164 ? -12.953 9.605 9.909 1.00 87.81 164 GLN A N 1
ATOM 1287 C CA . GLN A 1 164 ? -14.017 10.601 9.707 1.00 87.81 164 GLN A CA 1
ATOM 1288 C C . GLN A 1 164 ? -14.150 11.079 8.245 1.00 87.81 164 GLN A C 1
ATOM 1290 O O . GLN A 1 164 ? -14.318 12.268 7.974 1.00 87.81 164 GLN A O 1
ATOM 1295 N N . GLY A 1 165 ? -14.038 10.152 7.289 1.00 87.88 165 GLY A N 1
ATOM 1296 C CA . GLY A 1 165 ? -14.158 10.459 5.861 1.00 87.88 165 GLY A CA 1
ATOM 1297 C C . GLY A 1 165 ? -12.908 11.083 5.228 1.00 87.88 165 GLY A C 1
ATOM 1298 O O . GLY A 1 165 ? -12.968 11.530 4.084 1.00 87.88 165 GLY A O 1
ATOM 1299 N N . LYS A 1 166 ? -11.784 11.158 5.953 1.00 91.19 166 LYS A N 1
ATOM 1300 C CA . LYS A 1 166 ? -10.566 11.844 5.506 1.00 91.19 166 LYS A CA 1
ATOM 1301 C C . LYS A 1 166 ? -9.331 10.964 5.635 1.00 91.19 166 LYS A C 1
ATOM 1303 O O . LYS A 1 166 ? -9.173 10.211 6.592 1.00 91.19 166 LYS A O 1
ATOM 1308 N N . TRP A 1 167 ? -8.417 11.134 4.685 1.00 95.25 167 TRP A N 1
ATOM 1309 C CA . TRP A 1 167 ? -7.083 10.550 4.742 1.00 95.25 167 TRP A CA 1
ATOM 1310 C C . TRP A 1 167 ? -6.155 11.392 5.614 1.00 95.25 167 TRP A C 1
ATOM 1312 O O . TRP A 1 167 ? -6.039 12.602 5.421 1.00 95.25 167 TRP A O 1
ATOM 1322 N N . ARG A 1 168 ? -5.441 10.740 6.530 1.00 96.25 168 ARG A N 1
ATOM 1323 C CA . ARG A 1 168 ? -4.308 11.309 7.262 1.00 96.25 168 ARG A CA 1
ATOM 1324 C C . ARG A 1 168 ? -3.035 10.581 6.860 1.00 96.25 168 ARG A C 1
ATOM 1326 O O . ARG A 1 168 ? -2.924 9.378 7.089 1.00 96.25 168 ARG A O 1
ATOM 1333 N N . ASP A 1 169 ? -2.085 11.316 6.287 1.00 97.12 169 ASP A N 1
ATOM 1334 C CA . ASP A 1 169 ? -0.748 10.797 5.991 1.00 97.12 169 ASP A CA 1
ATOM 1335 C C . ASP A 1 169 ? 0.014 10.561 7.298 1.00 97.12 169 ASP A C 1
ATOM 1337 O O . ASP A 1 169 ? 0.201 11.483 8.096 1.00 97.12 169 ASP A O 1
ATOM 1341 N N . VAL A 1 170 ? 0.418 9.315 7.528 1.00 97.31 170 VAL A N 1
ATOM 1342 C CA . VAL A 1 170 ? 1.206 8.888 8.689 1.00 97.31 170 VAL A CA 1
ATOM 1343 C C . VAL A 1 170 ? 2.518 8.222 8.272 1.00 97.31 170 VAL A C 1
ATOM 1345 O O . VAL A 1 170 ? 3.131 7.491 9.054 1.00 97.31 170 VAL A O 1
ATOM 1348 N N . THR A 1 171 ? 2.965 8.458 7.035 1.00 96.50 171 THR A N 1
ATOM 1349 C CA . THR A 1 171 ? 4.126 7.786 6.438 1.00 96.50 171 THR A CA 1
ATOM 1350 C C . THR A 1 171 ? 5.371 7.961 7.298 1.00 96.50 171 THR A C 1
ATOM 1352 O O . THR A 1 171 ? 5.990 6.981 7.707 1.00 96.50 171 THR A O 1
ATOM 1355 N N . LYS A 1 172 ? 5.696 9.204 7.670 1.00 95.25 172 LYS A N 1
ATOM 1356 C CA . LYS A 1 172 ? 6.900 9.521 8.457 1.00 95.25 172 LYS A CA 1
ATOM 1357 C C . LYS A 1 172 ? 6.898 8.880 9.848 1.00 95.25 172 LYS A C 1
ATOM 1359 O O . LYS A 1 172 ? 7.962 8.540 10.347 1.00 95.25 172 LYS A O 1
ATOM 1364 N N . GLN A 1 173 ? 5.728 8.724 10.464 1.00 95.31 173 GLN A N 1
ATOM 1365 C CA . GLN A 1 173 ? 5.564 8.126 11.792 1.00 95.31 173 GLN A CA 1
ATOM 1366 C C . GLN A 1 173 ? 5.575 6.593 11.746 1.00 95.31 173 GLN A C 1
ATOM 1368 O O . GLN A 1 173 ? 5.883 5.950 12.744 1.00 95.31 173 GLN A O 1
ATOM 1373 N N . THR A 1 174 ? 5.207 6.017 10.602 1.00 96.50 174 THR A N 1
ATOM 1374 C CA . THR A 1 174 ? 5.047 4.569 10.422 1.00 96.50 174 THR A CA 1
ATOM 1375 C C . THR A 1 174 ? 6.344 3.889 9.990 1.00 96.50 174 THR A C 1
ATOM 1377 O O . THR A 1 174 ? 6.567 2.720 10.304 1.00 96.50 174 THR A O 1
ATOM 1380 N N . LEU A 1 175 ? 7.206 4.613 9.272 1.00 94.75 175 LEU A N 1
ATOM 1381 C CA . LEU A 1 175 ? 8.485 4.101 8.794 1.00 94.75 175 LEU A CA 1
ATOM 1382 C C . LEU A 1 175 ? 9.415 3.746 9.970 1.00 94.75 175 LEU A C 1
ATOM 1384 O O . LEU A 1 175 ? 9.742 4.620 10.774 1.00 94.75 175 LEU A O 1
ATOM 1388 N N . PRO A 1 176 ? 9.901 2.495 10.066 1.00 93.56 176 PRO A N 1
ATOM 1389 C CA . PRO A 1 176 ? 10.749 2.074 11.182 1.00 93.56 176 PRO A CA 1
ATOM 1390 C C . PRO A 1 176 ? 12.222 2.482 11.009 1.00 93.56 176 PRO A C 1
ATOM 1392 O O . PRO A 1 176 ? 13.010 2.386 11.947 1.00 93.56 176 PRO A O 1
ATOM 1395 N N . VAL A 1 177 ? 12.606 2.919 9.806 1.00 91.81 177 VAL A N 1
ATOM 1396 C CA . VAL A 1 177 ? 13.937 3.422 9.444 1.00 91.81 177 VAL A CA 1
ATOM 1397 C C . VAL A 1 177 ? 13.795 4.571 8.448 1.00 91.81 177 VAL A C 1
ATOM 1399 O O . VAL A 1 177 ? 12.735 4.756 7.850 1.00 91.81 177 VAL A O 1
ATOM 1402 N N . LYS A 1 178 ? 14.870 5.341 8.239 1.00 88.94 178 LYS A N 1
ATOM 1403 C CA . LYS A 1 178 ? 14.890 6.401 7.224 1.00 88.94 178 LYS A CA 1
ATOM 1404 C C . LYS A 1 178 ? 14.549 5.815 5.848 1.00 88.94 178 LYS A C 1
ATOM 1406 O O . LYS A 1 178 ? 15.187 4.859 5.413 1.00 88.94 178 LYS A O 1
ATOM 1411 N N . HIS A 1 179 ? 13.557 6.403 5.183 1.00 86.31 179 HIS A N 1
ATOM 1412 C CA . HIS A 1 179 ? 13.141 5.981 3.850 1.00 86.31 179 HIS A CA 1
ATOM 1413 C C . HIS A 1 179 ? 14.254 6.214 2.824 1.00 86.31 179 HIS A C 1
ATOM 1415 O O . HIS A 1 179 ? 14.927 7.248 2.852 1.00 86.31 179 HIS A O 1
ATOM 1421 N N . ASN A 1 180 ? 14.422 5.247 1.928 1.00 89.06 180 ASN A N 1
ATOM 1422 C CA . ASN A 1 180 ? 15.223 5.368 0.722 1.00 89.06 180 ASN A CA 1
ATOM 1423 C C . ASN A 1 180 ? 14.340 4.940 -0.453 1.00 89.06 180 ASN A C 1
ATOM 1425 O O . ASN A 1 180 ? 13.961 3.773 -0.540 1.00 89.06 180 ASN A O 1
ATOM 1429 N N . GLU A 1 181 ? 14.022 5.886 -1.332 1.00 86.62 181 GLU A N 1
ATOM 1430 C CA . GLU A 1 181 ? 13.124 5.693 -2.479 1.00 86.62 181 GLU A CA 1
ATOM 1431 C C . GLU A 1 181 ? 13.710 4.745 -3.541 1.00 86.62 181 GLU A C 1
ATOM 1433 O O . GLU A 1 181 ? 12.980 4.200 -4.366 1.00 86.62 181 GLU A O 1
ATOM 1438 N N . GLN A 1 182 ? 15.024 4.491 -3.495 1.00 87.81 182 GLN A N 1
ATOM 1439 C CA . GLN A 1 182 ? 15.680 3.498 -4.347 1.00 87.81 182 GLN A CA 1
ATOM 1440 C C . GLN A 1 182 ? 15.450 2.064 -3.856 1.00 87.81 182 GLN A C 1
ATOM 1442 O O . GLN A 1 182 ? 15.666 1.114 -4.602 1.00 87.81 182 GLN A O 1
ATOM 1447 N N . TYR A 1 183 ? 15.042 1.859 -2.602 1.00 92.62 183 TYR A N 1
ATOM 1448 C CA . TYR A 1 183 ? 14.737 0.514 -2.122 1.00 92.62 183 TYR A CA 1
ATOM 1449 C C . TYR A 1 183 ? 13.366 0.069 -2.611 1.00 92.62 183 TYR A C 1
ATOM 1451 O O . TYR A 1 183 ? 12.391 0.821 -2.590 1.00 92.62 183 TYR A O 1
ATOM 1459 N N . ARG A 1 184 ? 13.280 -1.201 -3.004 1.00 92.31 184 ARG A N 1
ATOM 1460 C CA . ARG A 1 184 ? 12.008 -1.829 -3.346 1.00 92.31 184 ARG A CA 1
ATOM 1461 C C . ARG A 1 184 ? 11.336 -2.292 -2.069 1.00 92.31 184 ARG A C 1
ATOM 1463 O O . ARG A 1 184 ? 11.942 -2.990 -1.256 1.00 92.31 184 ARG A O 1
ATOM 1470 N N . HIS A 1 185 ? 10.080 -1.906 -1.918 1.00 94.38 185 HIS A N 1
ATOM 1471 C CA . HIS A 1 185 ? 9.222 -2.337 -0.830 1.00 94.38 185 HIS A CA 1
ATOM 1472 C C . HIS A 1 185 ? 8.182 -3.273 -1.446 1.00 94.38 185 HIS A C 1
ATOM 1474 O O . HIS A 1 185 ? 7.392 -2.879 -2.292 1.00 94.38 185 HIS A O 1
ATOM 1480 N N . ASN A 1 186 ? 8.210 -4.551 -1.095 1.00 95.06 186 ASN A N 1
ATOM 1481 C CA . ASN A 1 186 ? 7.255 -5.509 -1.641 1.00 95.06 186 ASN A CA 1
ATOM 1482 C C . ASN A 1 186 ? 6.098 -5.644 -0.658 1.00 95.06 186 ASN A C 1
ATOM 1484 O O . ASN A 1 186 ? 6.243 -6.296 0.383 1.00 95.06 186 ASN A O 1
ATOM 1488 N N . LEU A 1 187 ? 4.972 -4.994 -0.969 1.00 97.56 187 LEU A N 1
ATOM 1489 C CA . LEU A 1 187 ? 3.762 -5.097 -0.159 1.00 97.56 187 LEU A CA 1
ATOM 1490 C C . LEU A 1 187 ? 3.230 -6.542 -0.181 1.00 97.56 187 LEU A C 1
ATOM 1492 O O . LEU A 1 187 ? 3.102 -7.137 -1.255 1.00 97.56 187 LEU A O 1
ATOM 1496 N N . PRO A 1 188 ? 2.923 -7.130 0.988 1.00 97.81 188 PRO A N 1
ATOM 1497 C CA . PRO A 1 188 ? 2.495 -8.515 1.063 1.00 97.81 188 PRO A CA 1
ATOM 1498 C C . PRO A 1 188 ? 1.065 -8.674 0.550 1.00 97.81 188 PRO A C 1
ATOM 1500 O O . PRO A 1 188 ? 0.140 -8.049 1.064 1.00 97.81 188 PRO A O 1
ATOM 1503 N N . ARG A 1 189 ? 0.867 -9.598 -0.394 1.00 97.88 189 ARG A N 1
ATOM 1504 C CA . ARG A 1 189 ? -0.466 -10.163 -0.651 1.00 97.88 189 ARG A CA 1
ATOM 1505 C C . ARG A 1 189 ? -0.914 -11.090 0.476 1.00 97.88 189 ARG A C 1
ATOM 1507 O O . ARG A 1 189 ? -2.093 -11.142 0.787 1.00 97.88 189 ARG A O 1
ATOM 1514 N N . TYR A 1 190 ? 0.027 -11.810 1.084 1.00 97.50 190 TYR A N 1
ATOM 1515 C CA . TYR A 1 190 ? -0.233 -12.732 2.185 1.00 97.50 190 TYR A CA 1
ATOM 1516 C C . TYR A 1 190 ? 0.673 -12.414 3.370 1.00 97.50 190 TYR A C 1
ATOM 1518 O O . TYR A 1 190 ? 1.868 -12.157 3.207 1.00 97.50 190 TYR A O 1
ATOM 1526 N N . GLY A 1 191 ? 0.113 -12.491 4.575 1.00 96.06 191 GLY A N 1
ATOM 1527 C CA . GLY A 1 191 ? 0.829 -12.162 5.801 1.00 96.06 191 GLY A CA 1
ATOM 1528 C C . GLY A 1 191 ? 0.910 -10.656 6.042 1.00 96.06 191 GLY A C 1
ATOM 1529 O O . GLY A 1 191 ? 0.057 -9.890 5.613 1.00 96.06 191 GLY A O 1
ATOM 1530 N N . ARG A 1 192 ? 1.918 -10.238 6.807 1.00 96.81 192 ARG A N 1
ATOM 1531 C CA . ARG A 1 192 ? 1.991 -8.891 7.399 1.00 96.81 192 ARG A CA 1
ATOM 1532 C C . ARG A 1 192 ? 3.387 -8.271 7.309 1.00 96.81 192 ARG A C 1
ATOM 1534 O O . ARG A 1 192 ? 3.743 -7.403 8.103 1.00 96.81 192 ARG A O 1
ATOM 1541 N N . THR A 1 193 ? 4.185 -8.771 6.374 1.00 98.19 193 THR A N 1
ATOM 1542 C CA . THR A 1 193 ? 5.608 -8.461 6.271 1.00 98.19 193 THR A CA 1
ATOM 1543 C C . THR A 1 193 ? 5.906 -7.821 4.928 1.00 98.19 193 THR A C 1
ATOM 1545 O O . THR A 1 193 ? 5.721 -8.454 3.892 1.00 98.19 193 THR A O 1
ATOM 1548 N N . ILE A 1 194 ? 6.401 -6.588 4.949 1.00 97.88 194 ILE A N 1
ATOM 1549 C CA . ILE A 1 194 ? 6.933 -5.915 3.764 1.00 97.88 194 ILE A CA 1
ATOM 1550 C C . ILE A 1 194 ? 8.389 -6.345 3.619 1.00 97.88 194 ILE A C 1
ATOM 1552 O O . ILE A 1 194 ? 9.189 -6.157 4.536 1.00 97.88 194 ILE A O 1
ATOM 1556 N N . LYS A 1 195 ? 8.741 -6.928 2.474 1.00 97.12 195 LYS A N 1
ATOM 1557 C CA . LYS A 1 195 ? 10.133 -7.290 2.174 1.00 97.12 195 LYS A CA 1
ATOM 1558 C C . LYS A 1 195 ? 10.825 -6.087 1.555 1.00 97.12 195 LYS A C 1
ATOM 1560 O O . LYS A 1 195 ? 10.297 -5.533 0.591 1.00 97.12 195 LYS A O 1
ATOM 1565 N N . VAL A 1 196 ? 11.990 -5.710 2.072 1.00 95.81 196 VAL A N 1
ATOM 1566 C CA . VAL A 1 196 ? 12.761 -4.574 1.558 1.00 95.81 196 VAL A CA 1
ATOM 1567 C C . VAL A 1 196 ? 14.029 -5.077 0.880 1.00 95.81 196 VAL A C 1
ATOM 1569 O O . VAL A 1 196 ? 14.819 -5.821 1.473 1.00 95.81 196 VAL A O 1
ATOM 1572 N N . THR A 1 197 ? 14.223 -4.680 -0.375 1.00 95.31 197 THR A N 1
ATOM 1573 C CA . THR A 1 197 ? 15.359 -5.107 -1.200 1.00 95.31 197 THR A CA 1
ATOM 1574 C C . THR A 1 197 ? 16.049 -3.923 -1.870 1.00 95.31 197 THR A C 1
ATOM 1576 O O . THR A 1 197 ? 15.490 -2.831 -1.991 1.00 95.31 197 THR A O 1
ATOM 1579 N N . THR A 1 198 ? 17.273 -4.142 -2.346 1.00 93.06 198 THR A N 1
ATOM 1580 C CA . THR A 1 198 ? 17.920 -3.252 -3.319 1.00 93.06 198 THR A CA 1
ATOM 1581 C C . THR A 1 198 ? 17.132 -3.241 -4.642 1.00 93.06 198 THR A C 1
ATOM 1583 O O . THR A 1 198 ? 16.321 -4.150 -4.871 1.00 93.06 198 THR A O 1
ATOM 1586 N N . PRO A 1 199 ? 17.402 -2.286 -5.557 1.00 89.69 199 PRO A N 1
ATOM 1587 C CA . PRO A 1 199 ? 16.890 -2.345 -6.929 1.00 89.69 199 PRO A CA 1
ATOM 1588 C C . PRO A 1 199 ? 17.206 -3.664 -7.650 1.00 89.69 199 PRO A C 1
ATOM 1590 O O . PRO A 1 199 ? 16.408 -4.144 -8.441 1.00 89.69 199 PRO A O 1
ATOM 1593 N N . THR A 1 200 ? 18.355 -4.278 -7.341 1.00 90.44 200 THR A N 1
ATOM 1594 C CA . THR A 1 200 ? 18.803 -5.557 -7.921 1.00 90.44 200 THR A CA 1
ATOM 1595 C C . THR A 1 200 ? 18.159 -6.792 -7.279 1.00 90.44 200 THR A C 1
ATOM 1597 O O . THR A 1 200 ? 18.489 -7.915 -7.650 1.00 90.44 200 THR A O 1
ATOM 1600 N N . GLY A 1 201 ? 17.264 -6.613 -6.300 1.00 90.88 201 GLY A N 1
ATOM 1601 C CA . GLY A 1 201 ? 16.548 -7.701 -5.627 1.00 90.88 201 GLY A CA 1
ATOM 1602 C C . GLY A 1 201 ? 17.281 -8.329 -4.436 1.00 90.88 201 GLY A C 1
ATOM 1603 O O . GLY A 1 201 ? 16.762 -9.262 -3.824 1.00 90.88 201 GLY A O 1
ATOM 1604 N N . GLN A 1 202 ? 18.453 -7.819 -4.044 1.00 94.88 202 GLN A N 1
ATOM 1605 C CA . GLN A 1 202 ? 19.147 -8.294 -2.846 1.00 94.88 202 GLN A CA 1
ATOM 1606 C C . GLN A 1 202 ? 18.353 -7.912 -1.591 1.00 94.88 202 GLN A C 1
ATOM 1608 O O . GLN A 1 202 ? 18.040 -6.739 -1.379 1.00 94.88 202 GLN A O 1
ATOM 1613 N N . LYS A 1 203 ? 18.056 -8.891 -0.727 1.00 95.88 203 LYS A N 1
ATOM 1614 C CA . LYS A 1 203 ? 17.380 -8.650 0.558 1.00 95.88 203 LYS A CA 1
ATOM 1615 C C . LYS A 1 203 ? 18.207 -7.709 1.439 1.00 95.88 203 LYS A C 1
ATOM 1617 O O . LYS A 1 203 ? 19.394 -7.948 1.652 1.00 95.88 203 LYS A O 1
ATOM 1622 N N . LEU A 1 204 ? 17.553 -6.692 2.000 1.00 95.44 204 LEU A N 1
ATOM 1623 C CA . LEU A 1 204 ? 18.127 -5.807 3.015 1.00 95.44 204 LEU A CA 1
ATOM 1624 C C . LEU A 1 204 ? 17.595 -6.146 4.411 1.00 95.44 204 LEU A C 1
ATOM 1626 O O . LEU A 1 204 ? 18.371 -6.382 5.334 1.00 95.44 204 LEU A O 1
ATOM 1630 N N . TYR A 1 205 ? 16.273 -6.156 4.561 1.00 96.25 205 TYR A N 1
ATOM 1631 C CA . TYR A 1 205 ? 15.559 -6.471 5.798 1.00 96.25 205 TYR A CA 1
ATOM 1632 C C . TYR A 1 205 ? 14.067 -6.657 5.499 1.00 96.25 205 TYR A C 1
ATOM 1634 O O . TYR A 1 205 ? 13.586 -6.346 4.411 1.00 96.25 205 TYR A O 1
ATOM 1642 N N . ASP A 1 206 ? 13.331 -7.144 6.485 1.00 97.56 206 ASP A N 1
ATOM 1643 C CA . ASP A 1 206 ? 11.881 -7.252 6.470 1.00 97.56 206 ASP A CA 1
ATOM 1644 C C . ASP A 1 206 ? 11.276 -6.268 7.486 1.00 97.56 206 ASP A C 1
ATOM 1646 O O . ASP A 1 206 ? 11.811 -6.066 8.580 1.00 97.56 206 ASP A O 1
ATOM 1650 N N . TRP A 1 207 ? 10.145 -5.658 7.144 1.00 97.50 207 TRP A N 1
ATOM 1651 C CA . TRP A 1 207 ? 9.314 -4.895 8.074 1.00 97.50 207 TRP A CA 1
ATOM 1652 C C . TRP A 1 207 ? 8.085 -5.713 8.426 1.00 97.50 207 TRP A C 1
ATOM 1654 O O . TRP A 1 207 ? 7.175 -5.877 7.615 1.00 97.50 207 TRP A O 1
ATOM 1664 N N . GLU A 1 208 ? 8.052 -6.226 9.648 1.00 97.94 208 GLU A N 1
ATOM 1665 C CA . GLU A 1 208 ? 6.936 -7.014 10.148 1.00 97.94 208 GLU A CA 1
ATOM 1666 C C . GLU A 1 208 ? 5.971 -6.123 10.934 1.00 97.94 208 GLU A C 1
ATOM 1668 O O . GLU A 1 208 ? 6.359 -5.488 11.913 1.00 97.94 208 GLU A O 1
ATOM 1673 N N . TRP A 1 209 ? 4.708 -6.071 10.514 1.00 97.94 209 TRP A N 1
ATOM 1674 C CA . TRP A 1 209 ? 3.674 -5.287 11.184 1.00 97.94 209 TRP A CA 1
ATOM 1675 C C . TRP A 1 209 ? 3.183 -5.980 12.453 1.00 97.94 209 TRP A C 1
ATOM 1677 O O . TRP A 1 209 ? 2.530 -7.017 12.353 1.00 97.94 209 TRP A O 1
ATOM 1687 N N . ASP A 1 210 ? 3.400 -5.414 13.642 1.00 96.25 210 ASP A N 1
ATOM 1688 C CA . ASP A 1 210 ? 3.040 -6.034 14.929 1.00 96.25 210 ASP A CA 1
ATOM 1689 C C . ASP A 1 210 ? 1.590 -5.781 15.403 1.00 96.25 210 ASP A C 1
ATOM 1691 O O . ASP A 1 210 ? 1.207 -6.289 16.456 1.00 96.25 210 ASP A O 1
ATOM 1695 N N . ARG A 1 211 ? 0.764 -5.117 14.574 1.00 95.56 211 ARG A N 1
ATOM 1696 C CA . ARG A 1 211 ? -0.581 -4.552 14.865 1.00 95.56 211 ARG A CA 1
ATOM 1697 C C . ARG A 1 211 ? -0.587 -3.140 15.455 1.00 95.56 211 ARG A C 1
ATOM 1699 O O . ARG A 1 211 ? -1.672 -2.588 15.656 1.00 95.56 211 ARG A O 1
ATOM 1706 N N . GLU A 1 212 ? 0.578 -2.545 15.667 1.00 94.81 212 GLU A N 1
ATOM 1707 C CA . GLU A 1 212 ? 0.735 -1.169 16.140 1.00 94.81 212 GLU A CA 1
ATOM 1708 C C . GLU A 1 212 ? 1.780 -0.391 15.331 1.00 94.81 212 GLU A C 1
ATOM 1710 O O . GLU A 1 212 ? 1.538 0.761 14.970 1.00 94.81 212 GLU A O 1
ATOM 1715 N N . LYS A 1 213 ? 2.909 -1.027 15.008 1.00 96.38 213 LYS A N 1
ATOM 1716 C CA . LYS A 1 213 ? 4.024 -0.465 14.241 1.00 96.38 213 LYS A CA 1
ATOM 1717 C C . LYS A 1 213 ? 4.755 -1.542 13.435 1.00 96.38 213 LYS A C 1
ATOM 1719 O O . LYS A 1 213 ? 4.566 -2.744 13.628 1.00 96.38 213 LYS A O 1
ATOM 1724 N N . PHE A 1 214 ? 5.639 -1.112 12.540 1.00 97.75 214 PHE A N 1
ATOM 1725 C CA . PHE A 1 214 ? 6.574 -2.022 11.886 1.00 97.75 214 PHE A CA 1
ATOM 1726 C C . PHE A 1 214 ? 7.804 -2.277 12.761 1.00 97.75 214 PHE A C 1
ATOM 1728 O O . PHE A 1 214 ? 8.404 -1.350 13.307 1.00 97.75 214 PHE A O 1
ATOM 1735 N N . ILE A 1 215 ? 8.205 -3.543 12.856 1.00 97.44 215 ILE A N 1
ATOM 1736 C CA . ILE A 1 215 ? 9.449 -3.987 13.485 1.00 97.44 215 ILE A CA 1
ATOM 1737 C C . ILE A 1 215 ? 10.410 -4.432 12.384 1.00 97.44 215 ILE A C 1
ATOM 1739 O O . ILE A 1 215 ? 10.049 -5.239 11.526 1.00 97.44 215 ILE A O 1
ATOM 1743 N N . VAL A 1 216 ? 11.649 -3.943 12.426 1.00 97.19 216 VAL A N 1
ATOM 1744 C CA . VAL A 1 216 ? 12.698 -4.373 11.492 1.00 97.19 216 VAL A CA 1
ATOM 1745 C C . VAL A 1 216 ? 13.218 -5.754 11.889 1.00 97.19 216 VAL A C 1
ATOM 1747 O O . VAL A 1 216 ? 13.655 -5.959 13.023 1.00 97.19 216 VAL A O 1
ATOM 1750 N N . LYS A 1 217 ? 13.217 -6.688 10.940 1.00 95.75 217 LYS A N 1
ATOM 1751 C CA . LYS A 1 217 ? 13.854 -8.006 11.027 1.00 95.75 217 LYS A CA 1
ATOM 1752 C C . LYS A 1 217 ? 14.955 -8.076 9.971 1.00 95.75 217 LYS A C 1
ATOM 1754 O O . LYS A 1 217 ? 14.722 -7.685 8.833 1.00 95.75 217 LYS A O 1
ATOM 1759 N N . LYS A 1 218 ? 16.148 -8.533 10.336 1.00 85.12 218 LYS A N 1
ATOM 1760 C CA . LYS A 1 218 ? 17.243 -8.745 9.378 1.00 85.12 218 LYS A CA 1
ATOM 1761 C C . LYS A 1 218 ? 17.179 -10.181 8.868 1.00 85.12 218 LYS A C 1
ATOM 1763 O O . LYS A 1 218 ? 17.097 -11.072 9.737 1.00 85.12 218 LYS A O 1
#

Solvent-accessible surface area (backbone atoms only — not comparable to full-atom values): 14234 Å² total; per-residue (Å²): 136,86,86,82,82,83,82,82,79,87,83,76,87,85,88,84,87,86,82,92,78,82,90,79,89,80,87,83,82,86,80,84,84,88,83,83,90,82,90,88,86,78,90,82,80,87,79,92,76,92,76,94,76,96,74,91,75,84,78,82,77,83,75,82,76,83,75,76,76,71,80,74,63,77,73,69,85,46,41,65,46,46,57,74,64,50,67,60,91,78,41,92,53,65,52,69,64,49,54,52,53,22,59,65,39,88,85,28,42,81,37,67,91,54,19,17,34,37,31,42,47,81,77,83,42,52,38,39,38,38,32,50,44,63,32,82,85,75,47,52,44,36,38,40,35,38,48,39,68,100,75,56,60,34,39,49,76,45,32,32,38,77,53,96,84,40,82,42,85,40,35,84,78,51,50,78,59,88,86,56,48,55,37,40,72,44,77,38,61,68,83,57,43,34,45,31,20,42,80,86,64,50,80,70,37,33,36,38,54,76,37,84,50,46,42,83,43,121

Radius of gyration: 31.28 Å; Cα contacts (8 Å, |Δi|>4): 295; chains: 1; bounding box: 57×69×105 Å